Protein AF-A0A1F4ZTL4-F1 (afdb_monomer_lite)

Foldseek 3Di:
DPDPAPPVLVVLLVVVLVVCVVVVPDPVLSVLLSVLSVVLQVVCVVVVNHDDQLCVQVCPDPVNLVVVLVVCVVPHDPVSSVSSNVSVVVSVVVCVVVVSHPDPPPPPDDPPPDDDDDDDDDDDDDDDPPDDDDPDDDDDPDPDDDDDDDDDDDDDDDDDDDDDDDDDDDDDDDDDDDDDDDDDDDDDDDDDDDDDDDDPDDDDPPPPPPPPVPPPVVVVVVVVVVVVVVVVVVVVVVVVVVVVPDPDDVVVVVVVVVVVVVVD

Organism: NCBI:txid1797266

Sequence (264 aa):
MTTPSTPYAGQLLSDYREFLISRQVSPNTLKNYLSDLRIFFFFLNSLALPVESGRLNVIFTPEVLSQFSQYLSTINPAATVKRRLSSLRKFQEYAHQNQLLASPETSFSADESAVTAALPDGTDPLPTPVLQPVEPYSPPVMDVPQSPDHSVTTFPPVGSEQENPPTQINPYIMYAPPASVTESPPSVSDNHTSRPSDLIRRLPDNFVSSMVTSQRSTKIWYYFLPVVSFILTFLITYIVSLASSSDSSPLSLYRSVQALASNL

Structure (mmCIF, N/CA/C/O backbone):
data_AF-A0A1F4ZTL4-F1
#
_entry.id   AF-A0A1F4ZTL4-F1
#
loop_
_atom_site.group_PDB
_atom_site.id
_atom_site.type_symbol
_atom_site.label_atom_id
_atom_site.label_alt_id
_atom_site.label_comp_id
_atom_site.label_asym_id
_atom_site.label_entity_id
_atom_site.label_seq_id
_atom_site.pdbx_PDB_ins_code
_atom_site.Cartn_x
_atom_site.Cartn_y
_atom_site.Cartn_z
_atom_site.occupancy
_atom_site.B_iso_or_equiv
_atom_site.auth_seq_id
_atom_site.auth_comp_id
_atom_site.auth_asym_id
_atom_site.auth_atom_id
_atom_site.pdbx_PDB_model_num
ATOM 1 N N . MET A 1 1 ? -9.619 -4.832 -15.109 1.00 39.28 1 MET A N 1
ATOM 2 C CA . MET A 1 1 ? -8.197 -5.213 -14.981 1.00 39.28 1 MET A CA 1
ATOM 3 C C . MET A 1 1 ? -8.030 -6.047 -13.725 1.00 39.28 1 MET A C 1
ATOM 5 O O . MET A 1 1 ? -8.002 -5.503 -12.629 1.00 39.28 1 MET A O 1
ATOM 9 N N . THR A 1 2 ? -7.998 -7.363 -13.882 1.00 40.19 2 THR A N 1
ATOM 10 C CA . THR A 1 2 ? -7.575 -8.313 -12.850 1.00 40.19 2 THR A CA 1
ATOM 11 C C . THR A 1 2 ? -6.052 -8.365 -12.895 1.00 40.19 2 THR A C 1
ATOM 13 O O . THR A 1 2 ? -5.478 -8.992 -13.777 1.00 40.19 2 THR A O 1
ATOM 16 N N . THR A 1 3 ? -5.380 -7.614 -12.024 1.00 51.34 3 THR A N 1
ATOM 17 C CA . THR A 1 3 ? -3.923 -7.734 -11.883 1.00 51.34 3 THR A CA 1
ATOM 18 C C . THR A 1 3 ? -3.599 -9.137 -11.368 1.00 51.34 3 THR A C 1
ATOM 20 O O . THR A 1 3 ? -4.318 -9.595 -10.476 1.00 51.34 3 THR A O 1
ATOM 23 N N . PRO A 1 4 ? -2.543 -9.804 -11.864 1.00 51.88 4 PRO A N 1
ATOM 24 C CA . PRO A 1 4 ? -2.061 -11.058 -11.296 1.00 51.88 4 PRO A CA 1
ATOM 25 C C . PRO A 1 4 ? -1.466 -10.771 -9.911 1.00 51.88 4 PRO A C 1
ATOM 27 O O . PRO A 1 4 ? -0.265 -10.585 -9.739 1.00 51.88 4 PRO A O 1
ATOM 30 N N . SER A 1 5 ? -2.328 -10.627 -8.908 1.00 59.91 5 SER A N 1
ATOM 31 C CA . SER A 1 5 ? -1.910 -10.674 -7.516 1.00 59.91 5 SER A CA 1
ATOM 32 C C . SER A 1 5 ? -1.585 -12.122 -7.193 1.00 59.91 5 SER A C 1
ATOM 34 O O . SER A 1 5 ? -2.359 -13.011 -7.560 1.00 59.91 5 SER A O 1
ATOM 36 N N . THR A 1 6 ? -0.480 -12.364 -6.489 1.00 78.31 6 THR A N 1
ATOM 37 C CA . THR A 1 6 ? -0.220 -13.689 -5.926 1.00 78.31 6 THR A CA 1
ATOM 38 C C . THR A 1 6 ? -1.442 -14.130 -5.107 1.00 78.31 6 THR A C 1
ATOM 40 O O . THR A 1 6 ? -2.107 -13.281 -4.496 1.00 78.31 6 THR A O 1
ATOM 43 N N . PRO A 1 7 ? -1.785 -15.430 -5.084 1.00 86.62 7 PRO A N 1
ATOM 44 C CA . PRO A 1 7 ? -2.937 -15.916 -4.319 1.00 86.62 7 PRO A CA 1
ATOM 45 C C . PRO A 1 7 ? -2.861 -15.482 -2.846 1.00 86.62 7 PRO A C 1
ATOM 47 O O . PRO A 1 7 ? -3.870 -15.105 -2.251 1.00 86.62 7 PRO A O 1
ATOM 50 N N . TYR A 1 8 ? -1.643 -15.408 -2.302 1.00 92.12 8 TYR A N 1
ATOM 51 C CA . TYR A 1 8 ? -1.383 -14.938 -0.947 1.00 92.12 8 TYR A CA 1
ATOM 52 C C . TYR A 1 8 ? -1.706 -13.448 -0.732 1.00 92.12 8 TYR A C 1
ATOM 54 O O . TYR A 1 8 ? -2.319 -13.098 0.271 1.00 92.12 8 TYR A O 1
ATOM 62 N N . ALA A 1 9 ? -1.387 -12.559 -1.681 1.00 93.69 9 ALA A N 1
ATOM 63 C CA . ALA A 1 9 ? -1.771 -11.146 -1.582 1.00 93.69 9 ALA A CA 1
ATOM 64 C C . ALA A 1 9 ? -3.299 -10.961 -1.517 1.00 93.69 9 ALA A C 1
ATOM 66 O O . ALA A 1 9 ? -3.794 -10.077 -0.815 1.00 93.69 9 ALA A O 1
ATOM 67 N N . GLY A 1 10 ? -4.049 -11.802 -2.239 1.00 94.44 10 GLY A N 1
ATOM 68 C CA . GLY A 1 10 ? -5.511 -11.822 -2.190 1.00 94.44 10 GLY A CA 1
ATOM 69 C C . GLY A 1 10 ? -6.042 -12.240 -0.819 1.00 94.44 10 GLY A C 1
ATOM 70 O O . GLY A 1 10 ? -6.902 -11.554 -0.265 1.00 94.44 10 GLY A O 1
ATOM 71 N N . GLN A 1 11 ? -5.482 -13.312 -0.254 1.00 95.25 11 GLN A N 1
ATOM 72 C CA . GLN A 1 11 ? -5.809 -13.774 1.096 1.00 95.25 11 GLN A CA 1
ATOM 73 C C . GLN A 1 11 ? -5.515 -12.691 2.143 1.00 95.25 11 GLN A C 1
ATOM 75 O O . GLN A 1 11 ? -6.393 -12.326 2.916 1.00 95.25 11 GLN A O 1
ATOM 80 N N . LEU A 1 12 ? -4.338 -12.071 2.076 1.00 95.75 12 LEU A N 1
ATOM 81 C CA . LEU A 1 12 ? -3.909 -11.035 3.013 1.00 95.75 12 LEU A CA 1
ATOM 82 C C . LEU A 1 12 ? -4.808 -9.783 2.981 1.00 95.75 12 LEU A C 1
ATOM 84 O O . LEU A 1 12 ? -5.080 -9.179 4.017 1.00 95.75 12 LEU A O 1
ATOM 88 N N . LEU A 1 13 ? -5.317 -9.401 1.802 1.00 97.06 13 LEU A N 1
ATOM 89 C CA . LEU A 1 13 ? -6.326 -8.339 1.683 1.00 97.06 13 LEU A CA 1
ATOM 90 C C . LEU A 1 13 ? -7.672 -8.738 2.292 1.00 97.06 13 LEU A C 1
ATOM 92 O O . LEU A 1 13 ? -8.368 -7.869 2.820 1.00 97.06 13 LEU A O 1
ATOM 96 N N . SER A 1 14 ? -8.053 -10.011 2.181 1.00 97.56 14 SER A N 1
ATOM 97 C CA . SER A 1 14 ? -9.276 -10.536 2.791 1.00 97.56 14 SER A CA 1
ATOM 98 C C . SER A 1 14 ? -9.164 -10.515 4.312 1.00 97.56 14 SER A C 1
ATOM 100 O O . SER A 1 14 ? -10.022 -9.946 4.981 1.00 97.56 14 SER A O 1
ATOM 102 N N . ASP A 1 15 ? -8.064 -11.023 4.858 1.00 97.50 15 ASP A N 1
ATOM 103 C CA . ASP A 1 15 ? -7.843 -11.073 6.304 1.00 97.50 15 ASP A CA 1
ATOM 104 C C . ASP A 1 15 ? -7.757 -9.657 6.896 1.00 97.50 15 ASP A C 1
ATOM 106 O O . ASP A 1 15 ? -8.372 -9.350 7.922 1.00 97.50 15 ASP A O 1
ATOM 110 N N . TYR A 1 16 ? -7.083 -8.738 6.195 1.00 98.25 16 TYR A N 1
ATOM 111 C CA . TYR A 1 16 ? -7.043 -7.336 6.600 1.00 98.25 16 TYR A CA 1
ATOM 112 C C . TYR A 1 16 ? -8.409 -6.644 6.499 1.00 98.25 16 TYR A C 1
ATOM 114 O O . TYR A 1 16 ? -8.739 -5.794 7.329 1.00 98.25 16 TYR A O 1
ATOM 122 N N . ARG A 1 17 ? -9.237 -7.001 5.510 1.00 98.44 17 ARG A N 1
ATOM 123 C CA . ARG A 1 17 ? -10.613 -6.496 5.404 1.00 98.44 17 ARG A CA 1
ATOM 124 C C . ARG A 1 17 ? -11.430 -6.891 6.630 1.00 98.44 17 ARG A C 1
ATOM 126 O O . ARG A 1 17 ? -12.080 -6.018 7.204 1.00 98.44 17 ARG A O 1
ATOM 133 N N . GLU A 1 18 ? -11.385 -8.157 7.032 1.00 98.44 18 GLU A N 1
ATOM 134 C CA . GLU A 1 18 ? -12.116 -8.637 8.211 1.00 98.44 18 GLU A CA 1
ATOM 135 C C . GLU A 1 18 ? -11.619 -7.959 9.495 1.00 98.44 18 GLU A C 1
ATOM 137 O O . GLU A 1 18 ? -12.421 -7.537 10.332 1.00 98.44 18 GLU A O 1
ATOM 142 N N . PHE A 1 19 ? -10.310 -7.720 9.606 1.00 98.06 19 PHE A N 1
ATOM 143 C CA . PHE A 1 19 ? -9.746 -6.916 10.691 1.00 98.06 19 PHE A CA 1
ATOM 144 C C . PHE A 1 19 ? -10.284 -5.475 10.718 1.00 98.06 19 PHE A C 1
ATOM 146 O O . PHE A 1 19 ? -10.632 -4.954 11.774 1.00 98.06 19 PHE A O 1
ATOM 153 N N . LEU A 1 20 ? -10.387 -4.800 9.573 1.00 98.12 20 LEU A N 1
ATOM 154 C CA . LEU A 1 20 ? -10.928 -3.436 9.531 1.00 98.12 20 LEU A CA 1
ATOM 155 C C . LEU A 1 20 ? -12.425 -3.389 9.869 1.00 98.12 20 LEU A C 1
ATOM 157 O O . LEU A 1 20 ? -12.883 -2.427 10.491 1.00 98.12 20 LEU A O 1
ATOM 161 N N . ILE A 1 21 ? -13.177 -4.425 9.487 1.00 98.25 21 ILE A N 1
ATOM 162 C CA . ILE A 1 21 ? -14.594 -4.574 9.839 1.00 98.25 21 ILE A CA 1
ATOM 163 C C . ILE A 1 21 ? -14.750 -4.749 11.353 1.00 98.25 21 ILE A C 1
ATOM 165 O O . ILE A 1 21 ? -15.580 -4.065 11.953 1.00 98.25 21 ILE A O 1
ATOM 169 N N . SER A 1 22 ? -13.922 -5.581 11.993 1.00 97.50 22 SER A N 1
ATOM 170 C CA . SER A 1 22 ? -13.968 -5.764 13.453 1.00 97.50 22 SER A CA 1
ATOM 171 C C . SER A 1 22 ? -13.609 -4.486 14.224 1.00 97.50 22 SER A C 1
ATOM 173 O O . SER A 1 22 ? -14.098 -4.266 15.332 1.00 97.50 22 SER A O 1
ATOM 175 N N . ARG A 1 23 ? -12.832 -3.585 13.608 1.00 97.50 23 ARG A N 1
ATOM 176 C CA . ARG A 1 23 ? -12.529 -2.234 14.114 1.00 97.50 23 ARG A CA 1
ATOM 177 C C . ARG A 1 23 ? -13.599 -1.182 13.793 1.00 97.50 23 ARG A C 1
ATOM 179 O O . ARG A 1 23 ? -13.374 -0.007 14.068 1.00 97.50 23 ARG A O 1
ATOM 186 N N . GLN A 1 24 ? -14.738 -1.579 13.220 1.00 97.88 24 GLN A N 1
ATOM 187 C CA . GLN A 1 24 ? -15.870 -0.701 12.883 1.00 97.88 24 GLN A CA 1
ATOM 188 C C . GLN A 1 24 ? -15.482 0.486 11.984 1.00 97.88 24 GLN A C 1
ATOM 190 O O . GLN A 1 24 ? -16.039 1.582 12.067 1.00 97.88 24 GLN A O 1
ATOM 195 N N . VAL A 1 25 ? -14.507 0.278 11.099 1.00 97.44 25 VAL A N 1
ATOM 196 C CA . VAL A 1 25 ? -14.074 1.302 10.148 1.00 97.44 25 VAL A CA 1
ATOM 197 C C . VAL A 1 25 ? -15.196 1.586 9.143 1.00 97.44 25 VAL A C 1
ATOM 199 O O . VAL A 1 25 ? -15.833 0.667 8.629 1.00 97.44 25 VAL A O 1
ATOM 202 N N . SER A 1 26 ? -15.430 2.866 8.823 1.00 98.06 26 SER A N 1
ATOM 203 C CA . SER A 1 26 ? -16.495 3.247 7.884 1.00 98.06 26 SER A CA 1
ATOM 204 C C . SER A 1 26 ? -16.332 2.558 6.515 1.00 98.06 26 SER A C 1
ATOM 206 O O . SER A 1 26 ? -15.198 2.357 6.062 1.00 98.06 26 SER A O 1
ATOM 208 N N . PRO A 1 27 ? -17.425 2.268 5.780 1.00 97.88 27 PRO A N 1
ATOM 209 C CA . PRO A 1 27 ? -17.340 1.617 4.469 1.00 97.88 27 PRO A CA 1
ATOM 210 C C . PRO A 1 27 ? -16.459 2.364 3.458 1.00 97.88 27 PRO A C 1
ATOM 212 O O . PRO A 1 27 ? -15.808 1.745 2.615 1.00 97.88 27 PRO A O 1
ATOM 215 N N . ASN A 1 28 ? -16.418 3.699 3.537 1.00 97.19 28 ASN A N 1
ATOM 216 C CA . ASN A 1 28 ? -15.565 4.514 2.675 1.00 97.19 28 ASN A CA 1
ATOM 217 C C . ASN A 1 28 ? -14.083 4.348 3.044 1.00 97.19 28 ASN A C 1
ATOM 219 O O . ASN A 1 28 ? -13.243 4.106 2.178 1.00 97.19 28 ASN A O 1
ATOM 223 N N . THR A 1 29 ? -13.762 4.405 4.338 1.00 97.12 29 THR A N 1
ATOM 224 C CA . THR A 1 29 ? -12.396 4.194 4.832 1.00 97.12 29 THR A CA 1
ATOM 225 C C . THR A 1 29 ? -11.901 2.778 4.520 1.00 97.12 29 THR A C 1
ATOM 227 O O . THR A 1 29 ? -10.778 2.628 4.045 1.00 97.12 29 THR A O 1
ATOM 230 N N . LEU A 1 30 ? -12.756 1.760 4.668 1.00 98.06 30 LEU A N 1
ATOM 231 C CA . LEU A 1 30 ? -12.459 0.374 4.293 1.00 98.06 30 LEU A CA 1
ATOM 232 C C . LEU A 1 30 ? -12.058 0.261 2.814 1.00 98.06 30 LEU A C 1
ATOM 234 O O . LEU A 1 30 ? -11.006 -0.292 2.487 1.00 98.06 30 LEU A O 1
ATOM 238 N N . LYS A 1 31 ? -12.868 0.828 1.906 1.00 97.06 31 LYS A N 1
ATOM 239 C CA . LYS A 1 31 ? -12.566 0.851 0.464 1.00 97.06 31 LYS A CA 1
ATOM 240 C C . LYS A 1 31 ? -11.239 1.555 0.179 1.00 97.06 31 LYS A C 1
ATOM 242 O O . LYS A 1 31 ? -10.451 1.056 -0.626 1.00 97.06 31 LYS A O 1
ATOM 247 N N . ASN A 1 32 ? -10.988 2.679 0.850 1.00 97.38 32 ASN A N 1
ATOM 248 C CA . ASN A 1 32 ? -9.764 3.458 0.691 1.00 97.38 32 ASN A CA 1
ATOM 249 C C . ASN A 1 32 ? -8.521 2.669 1.123 1.00 97.38 32 ASN A C 1
ATOM 251 O O . ASN A 1 32 ? -7.569 2.594 0.350 1.00 97.38 32 ASN A O 1
ATOM 255 N N . TYR A 1 33 ? -8.544 2.027 2.295 1.00 98.25 33 TYR A N 1
ATOM 256 C CA . TYR A 1 33 ? -7.415 1.232 2.792 1.00 98.25 33 TYR A CA 1
ATOM 257 C C . TYR A 1 33 ? -7.105 0.041 1.881 1.00 98.25 33 TYR A C 1
ATOM 259 O O . TYR A 1 33 ? -5.959 -0.135 1.464 1.00 98.25 33 TYR A O 1
ATOM 267 N N . LEU A 1 34 ? -8.124 -0.724 1.476 1.00 98.25 34 LEU A N 1
ATOM 268 C CA . LEU A 1 34 ? -7.926 -1.863 0.573 1.00 98.25 34 LEU A CA 1
ATOM 269 C C . LEU A 1 34 ? -7.445 -1.422 -0.814 1.00 98.25 34 LEU A C 1
ATOM 271 O O . LEU A 1 34 ? -6.606 -2.083 -1.423 1.00 98.25 34 LEU A O 1
ATOM 275 N N . SER A 1 35 ? -7.960 -0.306 -1.338 1.00 97.62 35 SER A N 1
ATOM 276 C CA . SER A 1 35 ? -7.489 0.229 -2.617 1.00 97.62 35 SER A CA 1
ATOM 277 C C . SER A 1 35 ? -6.038 0.698 -2.548 1.00 97.62 35 SER A C 1
ATOM 279 O O . SER A 1 35 ? -5.332 0.588 -3.548 1.00 97.62 35 SER A O 1
ATOM 281 N N . ASP A 1 36 ? -5.595 1.237 -1.417 1.00 98.31 36 ASP A N 1
ATOM 282 C CA . ASP A 1 36 ? -4.214 1.685 -1.251 1.00 98.31 36 ASP A CA 1
ATOM 283 C C . ASP A 1 36 ? -3.245 0.516 -1.172 1.00 98.31 36 ASP A C 1
ATOM 285 O O . ASP A 1 36 ? -2.211 0.546 -1.840 1.00 98.31 36 ASP A O 1
ATOM 289 N N . LEU A 1 37 ? -3.610 -0.537 -0.441 1.00 98.00 37 LEU A N 1
ATOM 290 C CA . LEU A 1 37 ? -2.790 -1.743 -0.359 1.00 98.00 37 LEU A CA 1
ATOM 291 C C . LEU A 1 37 ? -2.653 -2.464 -1.690 1.00 98.00 37 LEU A C 1
ATOM 293 O O . LEU A 1 37 ? -1.568 -2.935 -2.010 1.00 98.00 37 LEU A O 1
ATOM 297 N N . ARG A 1 38 ? -3.701 -2.487 -2.519 1.00 97.06 38 ARG A N 1
ATOM 298 C CA . ARG A 1 38 ? -3.578 -3.028 -3.882 1.00 97.06 38 ARG A CA 1
ATOM 299 C C . ARG A 1 38 ? -2.535 -2.282 -4.709 1.00 97.06 38 ARG A C 1
ATOM 301 O O . ARG A 1 38 ? -1.808 -2.915 -5.464 1.00 97.06 38 ARG A O 1
ATOM 308 N N . ILE A 1 39 ? -2.440 -0.958 -4.560 1.00 97.25 39 ILE A N 1
ATOM 309 C CA . ILE A 1 39 ? -1.404 -0.170 -5.243 1.00 97.25 39 ILE A CA 1
ATOM 310 C C . ILE A 1 39 ? -0.015 -0.501 -4.701 1.00 97.25 39 ILE A C 1
ATOM 312 O O . ILE A 1 39 ? 0.918 -0.611 -5.490 1.00 97.25 39 ILE A O 1
ATOM 316 N N . PHE A 1 40 ? 0.123 -0.706 -3.391 1.00 97.56 40 PHE A N 1
ATOM 317 C CA . PHE A 1 40 ? 1.385 -1.157 -2.808 1.00 97.56 40 PHE A CA 1
ATOM 318 C C . PHE A 1 40 ? 1.793 -2.544 -3.325 1.00 97.56 40 PHE A C 1
ATOM 320 O O . PHE A 1 40 ? 2.910 -2.713 -3.794 1.00 97.56 40 PHE A O 1
ATOM 327 N N . PHE A 1 41 ? 0.883 -3.519 -3.347 1.00 96.06 41 PHE A N 1
ATOM 328 C CA . PHE A 1 41 ? 1.181 -4.864 -3.857 1.00 96.06 41 PHE A CA 1
ATOM 329 C C . PHE A 1 41 ? 1.482 -4.874 -5.356 1.00 96.06 41 PHE A C 1
ATOM 331 O O . PHE A 1 41 ? 2.367 -5.595 -5.806 1.00 96.06 41 PHE A O 1
ATOM 338 N N . PHE A 1 42 ? 0.797 -4.034 -6.132 1.00 94.81 42 PHE A N 1
ATOM 339 C CA . PHE A 1 42 ? 1.140 -3.824 -7.534 1.00 94.81 42 PHE A CA 1
ATOM 340 C C . PHE A 1 42 ? 2.558 -3.256 -7.695 1.00 94.81 42 PHE A C 1
ATOM 342 O O . PHE A 1 42 ? 3.320 -3.733 -8.532 1.00 94.81 42 PHE A O 1
ATOM 349 N N . PHE A 1 43 ? 2.929 -2.275 -6.868 1.00 96.56 43 PHE A N 1
ATOM 350 C CA . PHE A 1 43 ? 4.283 -1.728 -6.846 1.00 96.56 43 PHE A CA 1
ATOM 351 C C . PHE A 1 43 ? 5.329 -2.794 -6.482 1.00 96.56 43 PHE A C 1
ATOM 353 O O . PHE A 1 43 ? 6.327 -2.922 -7.185 1.00 96.56 43 PHE A O 1
ATOM 360 N N . LEU A 1 44 ? 5.082 -3.622 -5.466 1.00 96.00 44 LEU A N 1
ATOM 361 C CA . LEU A 1 44 ? 5.987 -4.719 -5.104 1.00 96.00 44 LEU A CA 1
ATOM 362 C C . LEU A 1 44 ? 6.198 -5.710 -6.257 1.00 96.00 44 LEU A C 1
ATOM 364 O O . LEU A 1 44 ? 7.331 -6.089 -6.550 1.00 96.00 44 LEU A O 1
ATOM 368 N N . ASN A 1 45 ? 5.128 -6.057 -6.978 1.00 92.81 45 ASN A N 1
ATOM 369 C CA . ASN A 1 45 ? 5.232 -6.893 -8.174 1.00 92.81 45 ASN A CA 1
ATOM 370 C C . ASN A 1 45 ? 6.100 -6.243 -9.266 1.00 92.81 45 ASN A C 1
ATOM 372 O O . ASN A 1 45 ? 6.836 -6.950 -9.948 1.00 92.81 45 ASN A O 1
ATOM 376 N N . SER A 1 46 ? 6.056 -4.913 -9.417 1.00 93.88 46 SER A N 1
ATOM 377 C CA . SER A 1 46 ? 6.911 -4.194 -10.378 1.00 93.88 46 SER A CA 1
ATOM 378 C C . SER A 1 46 ? 8.403 -4.234 -10.021 1.00 93.88 46 SER A C 1
ATOM 380 O O . SER A 1 46 ? 9.241 -4.103 -10.907 1.00 93.88 46 SER A O 1
ATOM 382 N N . LEU A 1 47 ? 8.729 -4.478 -8.747 1.00 94.12 47 LEU A N 1
ATOM 383 C CA . LEU A 1 47 ? 10.095 -4.681 -8.257 1.00 94.12 47 LEU A CA 1
ATOM 384 C C . LEU A 1 47 ? 10.528 -6.156 -8.255 1.00 94.12 47 LEU A C 1
ATOM 386 O O . LEU A 1 47 ? 11.588 -6.472 -7.724 1.00 94.12 47 LEU A O 1
ATOM 390 N N . ALA A 1 48 ? 9.709 -7.067 -8.794 1.00 93.38 48 ALA A N 1
ATOM 391 C CA . ALA A 1 48 ? 9.906 -8.513 -8.669 1.00 93.38 48 ALA A CA 1
ATOM 392 C C . ALA A 1 48 ? 10.034 -8.987 -7.202 1.00 93.38 48 ALA A C 1
ATOM 394 O O . ALA A 1 48 ? 10.734 -9.955 -6.904 1.00 93.38 48 ALA A O 1
ATOM 395 N N . LEU A 1 49 ? 9.322 -8.320 -6.285 1.00 92.38 49 LEU A N 1
ATOM 396 C CA . LEU A 1 49 ? 9.206 -8.683 -4.871 1.00 92.38 49 LEU A CA 1
ATOM 397 C C . LEU A 1 49 ? 7.792 -9.224 -4.594 1.00 92.38 49 LEU A C 1
ATOM 399 O O . LEU A 1 49 ? 6.959 -8.506 -4.038 1.00 92.38 49 LEU A O 1
ATOM 403 N N . PRO A 1 50 ? 7.465 -10.461 -5.010 1.00 88.56 50 PRO A N 1
ATOM 404 C CA . PRO A 1 50 ? 6.129 -11.007 -4.811 1.00 88.56 50 PRO A CA 1
ATOM 405 C C . PRO A 1 50 ? 5.787 -11.112 -3.320 1.00 88.56 50 PRO A C 1
ATOM 407 O O . PRO A 1 50 ? 6.622 -11.452 -2.481 1.00 88.56 50 PRO A O 1
ATOM 410 N N . VAL A 1 51 ? 4.522 -10.846 -2.988 1.00 91.56 51 VAL A N 1
ATOM 411 C CA . VAL A 1 51 ? 4.010 -11.043 -1.627 1.00 91.56 51 VAL A CA 1
ATOM 412 C C . VAL A 1 51 ? 3.848 -12.546 -1.393 1.00 91.56 51 VAL A C 1
ATOM 414 O O . VAL A 1 51 ? 2.955 -13.176 -1.970 1.00 91.56 51 VAL A O 1
ATOM 417 N N . GLU A 1 52 ? 4.705 -13.102 -0.540 1.00 90.44 52 GLU A N 1
ATOM 418 C CA . GLU A 1 52 ? 4.757 -14.521 -0.169 1.00 90.44 52 GLU A CA 1
ATOM 419 C C . GLU A 1 52 ? 4.588 -14.702 1.348 1.00 90.44 52 GLU A C 1
ATOM 421 O O . GLU A 1 52 ? 4.938 -13.822 2.145 1.00 90.44 52 GLU A O 1
ATOM 426 N N . SER A 1 53 ? 4.062 -15.861 1.753 1.00 86.56 53 SER A N 1
ATOM 427 C CA . SER A 1 53 ? 3.933 -16.221 3.168 1.00 86.56 53 SER A CA 1
ATOM 428 C C . SER A 1 53 ? 5.310 -16.294 3.835 1.00 86.56 53 SER A C 1
ATOM 430 O O . SER A 1 53 ? 6.270 -16.781 3.241 1.00 86.56 53 SER A O 1
ATOM 432 N N . GLY A 1 54 ? 5.430 -15.753 5.049 1.00 84.12 54 GLY A N 1
ATOM 433 C CA . GLY A 1 54 ? 6.693 -15.702 5.800 1.00 84.12 54 GLY A CA 1
ATOM 434 C C . GLY A 1 54 ? 7.729 -14.683 5.299 1.00 84.12 54 GLY A C 1
ATOM 435 O O . GLY A 1 54 ? 8.751 -14.492 5.953 1.00 84.12 54 GLY A O 1
ATOM 436 N N . ARG A 1 55 ? 7.480 -13.978 4.184 1.00 86.00 55 ARG A N 1
ATOM 437 C CA . ARG A 1 55 ? 8.423 -12.993 3.611 1.00 86.00 55 ARG A CA 1
ATOM 438 C C . ARG A 1 55 ? 7.979 -11.542 3.746 1.00 86.00 55 ARG A C 1
ATOM 440 O O . ARG A 1 55 ? 8.586 -10.653 3.152 1.00 86.00 55 ARG A O 1
ATOM 447 N N . LEU A 1 56 ? 6.963 -11.271 4.565 1.00 90.31 56 LEU A N 1
ATOM 448 C CA . LEU A 1 56 ? 6.476 -9.906 4.770 1.00 90.31 56 LEU A CA 1
ATOM 449 C C . LEU A 1 56 ? 7.559 -8.979 5.356 1.00 90.31 56 LEU A C 1
ATOM 451 O O . LEU A 1 56 ? 7.617 -7.809 4.999 1.00 90.31 56 LEU A O 1
ATOM 455 N N . ASN A 1 57 ? 8.500 -9.501 6.145 1.00 89.94 57 ASN A N 1
ATOM 456 C CA . ASN A 1 57 ? 9.627 -8.712 6.667 1.00 89.94 57 ASN A CA 1
ATOM 457 C C . ASN A 1 57 ? 10.493 -8.088 5.559 1.00 89.94 57 ASN A C 1
ATOM 459 O O . ASN A 1 57 ? 11.019 -6.992 5.728 1.00 89.94 57 ASN A O 1
ATOM 463 N N . VAL A 1 58 ? 10.615 -8.762 4.411 1.00 91.19 58 VAL A N 1
ATOM 464 C CA . VAL A 1 58 ? 11.454 -8.310 3.289 1.00 91.19 58 VAL A CA 1
ATOM 465 C C . VAL A 1 58 ? 10.833 -7.099 2.585 1.00 91.19 58 VAL A C 1
ATOM 467 O O . VAL A 1 58 ? 11.550 -6.227 2.096 1.00 91.19 58 VAL A O 1
ATOM 470 N N . ILE A 1 59 ? 9.499 -7.009 2.565 1.00 93.75 59 ILE A N 1
ATOM 471 C CA . ILE A 1 59 ? 8.774 -5.931 1.876 1.00 93.75 59 ILE A CA 1
ATOM 472 C C . ILE A 1 59 ? 8.550 -4.690 2.757 1.00 93.75 59 ILE A C 1
ATOM 474 O O . ILE A 1 59 ? 8.231 -3.628 2.229 1.00 93.75 59 ILE A O 1
ATOM 478 N N . PHE A 1 60 ? 8.730 -4.799 4.080 1.00 93.94 60 PHE A N 1
ATOM 479 C CA . PHE A 1 60 ? 8.627 -3.683 5.037 1.00 93.94 60 PHE A CA 1
ATOM 480 C C . PHE A 1 60 ? 9.992 -3.125 5.465 1.00 93.94 60 PHE A C 1
ATOM 482 O O . PHE A 1 60 ? 10.143 -2.591 6.563 1.00 93.94 60 PHE A O 1
ATOM 489 N N . THR A 1 61 ? 10.998 -3.219 4.596 1.00 94.69 61 THR A N 1
ATOM 490 C CA . THR A 1 61 ? 12.299 -2.583 4.832 1.00 94.69 61 THR A CA 1
ATOM 491 C C . THR A 1 61 ? 12.222 -1.069 4.585 1.00 94.69 61 THR A C 1
ATOM 493 O O . THR A 1 61 ? 11.460 -0.627 3.718 1.00 94.69 61 THR A O 1
ATOM 496 N N . PRO A 1 62 ? 13.019 -0.244 5.295 1.00 94.94 62 PRO A N 1
ATOM 497 C CA . PRO A 1 62 ? 13.062 1.204 5.067 1.00 94.94 62 PRO A CA 1
ATOM 498 C C . PRO A 1 62 ? 13.336 1.574 3.605 1.00 94.94 62 PRO A C 1
ATOM 500 O O . PRO A 1 62 ? 12.774 2.542 3.098 1.00 94.94 62 PRO A O 1
ATOM 503 N N . GLU A 1 63 ? 14.141 0.761 2.920 1.00 97.06 63 GLU A N 1
ATOM 504 C CA . GLU A 1 63 ? 14.479 0.925 1.508 1.00 97.06 63 GLU A CA 1
ATOM 505 C C . GLU A 1 63 ? 13.246 0.787 0.603 1.00 97.06 63 GLU A C 1
ATOM 507 O O . GLU A 1 63 ? 12.915 1.708 -0.144 1.00 97.06 63 GLU A O 1
ATOM 512 N N . VAL A 1 64 ? 12.488 -0.309 0.728 1.00 96.94 64 VAL A N 1
ATOM 513 C CA . VAL A 1 64 ? 11.267 -0.527 -0.070 1.00 96.94 64 VAL A CA 1
ATOM 514 C C . VAL A 1 64 ? 10.215 0.549 0.223 1.00 96.94 64 VAL A C 1
ATOM 516 O O . VAL A 1 64 ? 9.544 1.033 -0.692 1.00 96.94 64 VAL A O 1
ATOM 519 N N . LEU A 1 65 ? 10.087 0.975 1.484 1.00 97.00 65 LEU A N 1
ATOM 520 C CA . LEU A 1 65 ? 9.168 2.049 1.873 1.00 97.00 65 LEU A CA 1
ATOM 521 C C . LEU A 1 65 ? 9.581 3.412 1.292 1.00 97.00 65 LEU A C 1
ATOM 523 O O . LEU A 1 65 ? 8.712 4.182 0.866 1.00 97.00 65 LEU A O 1
ATOM 527 N N . SER A 1 66 ? 10.884 3.698 1.240 1.00 97.81 66 SER A N 1
ATOM 528 C CA . SER A 1 66 ? 11.439 4.901 0.608 1.00 97.81 66 SER A CA 1
ATOM 529 C C . SER A 1 66 ? 11.149 4.913 -0.895 1.00 97.81 66 SER A C 1
ATOM 531 O O . SER A 1 66 ? 10.555 5.870 -1.404 1.00 97.81 66 SER A O 1
ATOM 533 N N . GLN A 1 67 ? 11.437 3.804 -1.585 1.00 98.12 67 GLN A N 1
ATOM 534 C CA . GLN A 1 67 ? 11.150 3.648 -3.013 1.00 98.12 67 GLN A CA 1
ATOM 535 C C . GLN A 1 67 ? 9.651 3.778 -3.311 1.00 98.12 67 GLN A C 1
ATOM 537 O O . GLN A 1 67 ? 9.263 4.459 -4.263 1.00 98.12 67 GLN A O 1
ATOM 542 N N . PHE A 1 68 ? 8.784 3.200 -2.472 1.00 98.31 68 PHE A N 1
ATOM 543 C CA . PHE A 1 68 ? 7.338 3.346 -2.629 1.00 98.31 68 PHE A CA 1
ATOM 544 C C . PHE A 1 68 ? 6.883 4.800 -2.448 1.00 98.31 68 PHE A C 1
ATOM 546 O O . PHE A 1 68 ? 6.068 5.296 -3.226 1.00 98.31 68 PHE A O 1
ATOM 553 N N . SER A 1 69 ? 7.420 5.513 -1.453 1.00 98.31 69 SER A N 1
ATOM 554 C CA . SER A 1 69 ? 7.129 6.936 -1.233 1.00 98.31 69 SER A CA 1
ATOM 555 C C . SER A 1 69 ? 7.542 7.797 -2.433 1.00 98.31 69 SER A C 1
ATOM 557 O O . SER A 1 69 ? 6.769 8.653 -2.887 1.00 98.31 69 SER A O 1
ATOM 559 N N . GLN A 1 70 ? 8.724 7.533 -2.996 1.00 98.38 70 GLN A N 1
ATOM 560 C CA . GLN A 1 70 ? 9.206 8.195 -4.206 1.00 98.38 70 GLN A CA 1
ATOM 561 C C . GLN A 1 70 ? 8.291 7.894 -5.400 1.00 98.38 70 GLN A C 1
ATOM 563 O O . GLN A 1 70 ? 7.814 8.827 -6.046 1.00 98.38 70 GLN A O 1
ATOM 568 N N . TYR A 1 71 ? 7.960 6.621 -5.636 1.00 97.94 71 TYR A N 1
ATOM 569 C CA . TYR A 1 71 ? 7.022 6.196 -6.680 1.00 97.94 71 TYR 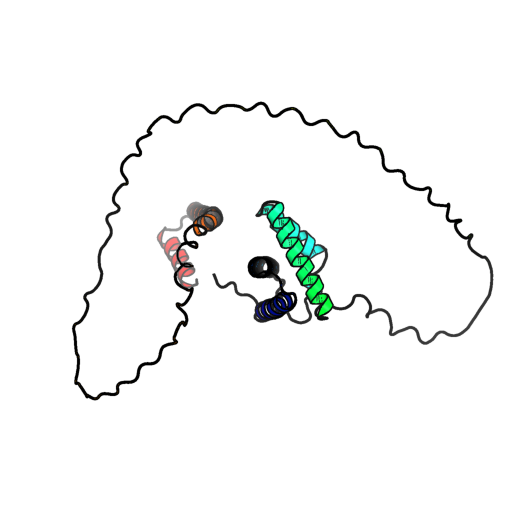A CA 1
ATOM 570 C C . TYR A 1 71 ? 5.650 6.874 -6.555 1.00 97.94 71 TYR A C 1
ATOM 572 O O . TYR A 1 71 ? 5.069 7.328 -7.539 1.00 97.94 71 TYR A O 1
ATOM 580 N N . LEU A 1 72 ? 5.111 6.996 -5.342 1.00 98.19 72 LEU A N 1
ATOM 581 C CA . LEU A 1 72 ? 3.834 7.677 -5.149 1.00 98.19 72 LEU A CA 1
ATOM 582 C C . LEU A 1 72 ? 3.918 9.169 -5.478 1.00 98.19 72 LEU A C 1
ATOM 584 O O . LEU A 1 72 ? 2.947 9.710 -6.014 1.00 98.19 72 LEU A O 1
ATOM 588 N N . SER A 1 73 ? 5.046 9.806 -5.166 1.00 98.12 73 SER A N 1
ATOM 589 C CA . SER A 1 73 ? 5.269 11.241 -5.366 1.00 98.12 73 SER A CA 1
ATOM 590 C C . SER A 1 73 ? 5.420 11.625 -6.838 1.00 98.12 73 SER A C 1
ATOM 592 O O . SER A 1 73 ? 5.132 12.766 -7.188 1.00 98.12 73 SER A O 1
ATOM 594 N N . THR A 1 74 ? 5.807 10.691 -7.714 1.00 97.75 74 THR A N 1
ATOM 595 C CA . THR A 1 74 ? 5.907 10.957 -9.160 1.00 97.75 74 THR A CA 1
ATOM 596 C C . THR A 1 74 ? 4.550 10.960 -9.864 1.00 97.75 74 THR A C 1
ATOM 598 O O . THR A 1 74 ? 4.388 11.663 -10.858 1.00 97.75 74 THR A O 1
ATOM 601 N N . ILE A 1 75 ? 3.563 10.206 -9.363 1.00 96.56 75 ILE A N 1
ATOM 602 C CA . ILE A 1 75 ? 2.277 10.008 -10.061 1.00 96.56 75 ILE A CA 1
ATOM 603 C C . ILE A 1 75 ? 1.047 10.532 -9.303 1.00 96.56 75 ILE A C 1
ATOM 605 O O . ILE A 1 75 ? -0.045 10.563 -9.872 1.00 96.56 75 ILE A O 1
ATOM 609 N N . ASN A 1 76 ? 1.168 10.917 -8.026 1.00 96.75 76 ASN A N 1
ATOM 610 C CA . ASN A 1 76 ? 0.033 11.363 -7.209 1.00 96.75 76 ASN A CA 1
ATOM 611 C C . ASN A 1 76 ? 0.280 12.735 -6.559 1.00 96.75 76 ASN A C 1
ATOM 613 O O . ASN A 1 76 ? 1.403 13.048 -6.172 1.00 96.75 76 ASN A O 1
ATOM 617 N N . PRO A 1 77 ? -0.784 13.517 -6.296 1.00 97.88 77 PRO A N 1
ATOM 618 C CA . PRO A 1 77 ? -0.678 14.714 -5.469 1.00 97.88 77 PRO A CA 1
ATOM 619 C C . PRO A 1 77 ? -0.342 14.365 -4.011 1.00 97.88 77 PRO A C 1
ATOM 621 O O . PRO A 1 77 ? -0.766 13.326 -3.492 1.00 97.88 77 PRO A O 1
ATOM 624 N N . ALA A 1 78 ? 0.328 15.285 -3.310 1.00 97.50 78 ALA A N 1
ATOM 625 C CA . ALA A 1 78 ? 0.840 15.088 -1.948 1.00 97.50 78 ALA A CA 1
ATOM 626 C C . ALA A 1 78 ? -0.211 14.578 -0.939 1.00 97.50 78 ALA A C 1
ATOM 628 O O . ALA A 1 78 ? 0.086 13.721 -0.108 1.00 97.50 78 ALA A O 1
ATOM 629 N N . ALA A 1 79 ? -1.462 15.045 -1.028 1.00 96.94 79 ALA A N 1
ATOM 630 C CA . ALA A 1 79 ? -2.550 14.569 -0.169 1.00 96.94 79 ALA A CA 1
ATOM 631 C C . ALA A 1 79 ? -2.835 13.064 -0.355 1.00 96.94 79 ALA A C 1
ATOM 633 O O . ALA A 1 79 ? -3.065 12.339 0.613 1.00 96.94 79 ALA A O 1
ATOM 634 N N . THR A 1 80 ? -2.767 12.572 -1.595 1.00 97.19 80 THR A N 1
ATOM 635 C CA . THR A 1 80 ? -2.953 11.147 -1.902 1.00 97.19 80 THR A CA 1
ATOM 636 C C . THR A 1 80 ? -1.758 10.320 -1.442 1.00 97.19 80 THR A C 1
ATOM 638 O O . THR A 1 80 ? -1.965 9.232 -0.906 1.00 97.19 80 THR A O 1
ATOM 641 N N . VAL A 1 81 ? -0.532 10.838 -1.585 1.00 98.38 81 VAL A N 1
ATOM 642 C CA . VAL A 1 81 ? 0.685 10.191 -1.062 1.00 98.38 81 VAL A CA 1
ATOM 643 C C . VAL A 1 81 ? 0.565 9.984 0.449 1.00 98.38 81 VAL A C 1
ATOM 645 O O . VAL A 1 81 ? 0.649 8.851 0.922 1.00 98.38 81 VAL A O 1
ATOM 648 N N . LYS A 1 82 ? 0.253 11.049 1.202 1.00 97.75 82 LYS A N 1
ATOM 649 C CA . LYS A 1 82 ? 0.054 10.986 2.661 1.00 97.75 82 LYS A CA 1
ATOM 650 C C . LYS A 1 82 ? -1.004 9.953 3.053 1.00 97.75 82 LYS A C 1
ATOM 652 O O . LYS A 1 82 ? -0.764 9.146 3.951 1.00 97.75 82 LYS A O 1
ATOM 657 N N . ARG A 1 83 ? -2.147 9.941 2.357 1.00 97.94 83 ARG A N 1
ATOM 658 C CA . ARG A 1 83 ? -3.229 8.974 2.592 1.00 97.94 83 ARG A CA 1
ATOM 659 C C . ARG A 1 83 ? -2.755 7.531 2.392 1.00 97.94 83 ARG A C 1
ATOM 661 O O . ARG A 1 83 ? -2.954 6.712 3.281 1.00 97.94 83 ARG A O 1
ATOM 668 N N . ARG A 1 84 ? -2.089 7.232 1.272 1.00 98.25 84 ARG A N 1
ATOM 669 C CA . ARG A 1 84 ? -1.592 5.881 0.952 1.00 98.25 84 ARG A CA 1
ATOM 670 C C . ARG A 1 84 ? -0.528 5.403 1.938 1.00 98.25 84 ARG A C 1
ATOM 672 O O . ARG A 1 84 ? -0.604 4.267 2.395 1.00 98.25 84 ARG A O 1
ATOM 679 N N . LEU A 1 85 ? 0.416 6.270 2.310 1.00 98.25 85 LEU A N 1
ATOM 680 C CA . LEU A 1 85 ? 1.422 5.954 3.328 1.00 98.25 85 LEU A CA 1
ATOM 681 C C . LEU A 1 85 ? 0.778 5.709 4.698 1.00 98.25 85 LEU A C 1
ATOM 683 O O . LEU A 1 85 ? 1.202 4.817 5.426 1.00 98.25 85 LEU A O 1
ATOM 687 N N . SER A 1 86 ? -0.279 6.449 5.042 1.00 97.81 86 SER A N 1
ATOM 688 C CA . SER A 1 86 ? -1.033 6.188 6.269 1.00 97.81 86 SER A CA 1
ATOM 689 C C . SER A 1 86 ? -1.742 4.832 6.238 1.00 97.81 86 SER A C 1
ATOM 691 O O . SER A 1 86 ? -1.697 4.118 7.237 1.00 97.81 86 SER A O 1
ATOM 693 N N . SER A 1 87 ? -2.373 4.466 5.119 1.00 98.19 87 SER A N 1
ATOM 694 C CA . SER A 1 87 ? -2.983 3.141 4.941 1.00 98.19 87 SER A CA 1
ATOM 695 C C . SER A 1 87 ? -1.939 2.028 5.075 1.00 98.19 87 SER A C 1
ATOM 697 O O . SER A 1 87 ? -2.193 1.024 5.735 1.00 98.19 87 SER A O 1
ATOM 699 N N . LEU A 1 88 ? -0.739 2.231 4.517 1.00 98.25 88 LEU A N 1
ATOM 700 C CA . LEU A 1 88 ? 0.360 1.270 4.614 1.00 98.25 88 LEU A CA 1
ATOM 701 C C . LEU A 1 88 ? 0.846 1.082 6.059 1.00 98.25 88 LEU A C 1
ATOM 703 O O . LEU A 1 88 ? 1.010 -0.053 6.495 1.00 98.25 88 LEU A O 1
ATOM 707 N N . ARG A 1 89 ? 0.992 2.166 6.833 1.00 97.69 89 ARG A N 1
ATOM 708 C CA . ARG A 1 89 ? 1.333 2.077 8.268 1.00 97.69 89 ARG A CA 1
ATOM 709 C C . ARG A 1 89 ? 0.276 1.306 9.057 1.00 97.69 89 ARG A C 1
ATOM 711 O O . ARG A 1 89 ? 0.621 0.446 9.856 1.00 97.69 89 ARG A O 1
ATOM 718 N N . LYS A 1 90 ? -1.012 1.552 8.789 1.00 97.75 90 LYS A N 1
ATOM 719 C CA . LYS A 1 90 ? -2.111 0.806 9.427 1.00 97.75 90 LYS A CA 1
ATOM 720 C C . LYS A 1 90 ? -2.118 -0.672 9.079 1.00 97.75 90 LYS A C 1
ATOM 722 O O . LYS A 1 90 ? -2.528 -1.493 9.896 1.00 97.75 90 LYS A O 1
ATOM 727 N N . PHE A 1 91 ? -1.664 -1.020 7.887 1.00 97.81 91 PHE A N 1
ATOM 728 C CA . PHE A 1 91 ? -1.487 -2.409 7.512 1.00 97.81 91 PHE A CA 1
ATOM 729 C C . PHE A 1 91 ? -0.258 -3.045 8.175 1.00 97.81 91 PHE A C 1
ATOM 731 O O . PHE A 1 91 ? -0.345 -4.177 8.637 1.00 97.81 91 PHE A O 1
ATOM 738 N N . GLN A 1 92 ? 0.848 -2.310 8.310 1.00 96.38 92 GLN A N 1
ATOM 739 C CA . GLN A 1 92 ? 2.018 -2.768 9.062 1.00 96.38 92 GLN A CA 1
ATOM 740 C C . GLN A 1 92 ? 1.679 -3.013 10.545 1.00 96.38 92 GLN A C 1
ATOM 742 O O . GLN A 1 92 ? 2.053 -4.046 11.093 1.00 96.38 92 GLN A O 1
ATOM 747 N N . GLU A 1 93 ? 0.905 -2.122 11.178 1.00 95.75 93 GLU A N 1
ATOM 748 C CA . GLU A 1 93 ? 0.374 -2.321 12.539 1.00 95.75 93 GLU A CA 1
ATOM 749 C C . GLU A 1 93 ? -0.425 -3.631 12.645 1.00 95.75 93 GLU A C 1
ATOM 751 O O . GLU A 1 93 ? -0.204 -4.424 13.559 1.00 95.75 93 GLU A O 1
ATOM 756 N N . TYR A 1 94 ? -1.325 -3.882 11.690 1.00 96.81 94 TYR A N 1
ATOM 757 C CA . TYR A 1 94 ? -2.070 -5.139 11.608 1.00 96.81 94 TYR A CA 1
ATOM 758 C C . TYR A 1 94 ? -1.141 -6.352 11.464 1.00 96.81 94 TYR A C 1
ATOM 760 O O . TYR A 1 94 ? -1.328 -7.351 12.158 1.00 96.81 94 TYR A O 1
ATOM 768 N N . ALA A 1 95 ? -0.128 -6.263 10.601 1.00 95.56 95 ALA A N 1
ATOM 769 C CA . ALA A 1 95 ? 0.803 -7.355 10.362 1.00 95.56 95 ALA A CA 1
ATOM 770 C C . ALA A 1 95 ? 1.628 -7.691 11.618 1.00 95.56 95 ALA A C 1
ATOM 772 O O . ALA A 1 95 ? 1.808 -8.867 11.929 1.00 95.56 95 ALA A O 1
ATOM 773 N N . HIS A 1 96 ? 2.040 -6.685 12.396 1.00 93.88 96 HIS A N 1
ATOM 774 C CA . HIS A 1 96 ? 2.660 -6.905 13.706 1.00 93.88 96 HIS A CA 1
ATOM 775 C C . HIS A 1 96 ? 1.687 -7.534 14.713 1.00 93.88 96 HIS A C 1
ATOM 777 O O . HIS A 1 96 ? 2.043 -8.505 15.376 1.00 93.88 96 HIS A O 1
ATOM 783 N N . GLN A 1 97 ? 0.450 -7.032 14.807 1.00 94.94 97 GLN A N 1
ATOM 784 C CA . GLN A 1 97 ? -0.561 -7.553 15.743 1.00 94.94 97 GLN A CA 1
ATOM 785 C C . GLN A 1 97 ? -0.900 -9.028 15.499 1.00 94.94 97 GLN A C 1
ATOM 787 O O . GLN A 1 97 ? -1.196 -9.752 16.445 1.00 94.94 97 GLN A O 1
ATOM 792 N N . ASN A 1 98 ? -0.842 -9.470 14.243 1.00 94.31 98 ASN A N 1
ATOM 793 C CA . ASN A 1 98 ? -1.150 -10.843 13.847 1.00 94.31 98 ASN A CA 1
ATOM 794 C C . ASN A 1 98 ? 0.107 -11.710 13.676 1.00 94.31 98 ASN A C 1
ATOM 796 O O . ASN A 1 98 ? 0.017 -12.784 13.091 1.00 94.31 98 ASN A O 1
ATOM 800 N N . GLN A 1 99 ? 1.271 -11.250 14.160 1.00 92.75 99 GLN A N 1
ATOM 801 C CA . GLN A 1 99 ? 2.547 -11.984 14.103 1.00 92.75 99 GLN A CA 1
ATOM 802 C C . GLN A 1 99 ? 2.951 -12.400 12.675 1.00 92.75 99 GLN A C 1
ATOM 804 O O . GLN A 1 99 ? 3.661 -13.377 12.461 1.00 92.75 99 GLN A O 1
ATOM 809 N N . LEU A 1 100 ? 2.501 -11.634 11.679 1.00 91.81 100 LEU A N 1
ATOM 810 C CA . LEU A 1 100 ? 2.857 -11.822 10.273 1.00 91.81 100 LEU A CA 1
ATOM 811 C C . LEU A 1 100 ? 4.240 -11.237 9.956 1.00 91.81 100 LEU A C 1
ATOM 813 O O . LEU A 1 100 ? 4.843 -11.566 8.933 1.00 91.81 100 LEU A O 1
ATOM 817 N N . LEU A 1 101 ? 4.721 -10.351 10.831 1.00 87.44 101 LEU A N 1
ATOM 818 C CA . LEU A 1 101 ? 6.077 -9.822 10.839 1.00 87.44 101 LEU A CA 1
ATOM 819 C C . LEU A 1 101 ? 6.841 -10.442 12.004 1.00 87.44 101 LEU A C 1
ATOM 821 O O . LEU A 1 101 ? 6.298 -10.579 13.102 1.00 87.44 101 LEU A O 1
ATOM 825 N N . ALA A 1 102 ? 8.100 -10.801 11.761 1.00 80.50 102 ALA A N 1
ATOM 826 C CA . ALA A 1 102 ? 8.968 -11.290 12.820 1.00 80.50 102 ALA 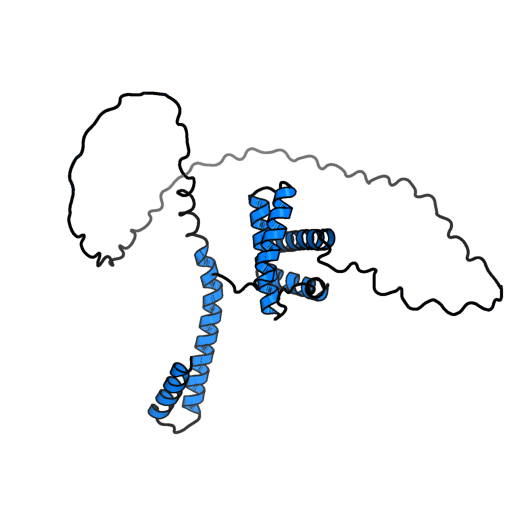A CA 1
ATOM 827 C C . ALA A 1 102 ? 9.148 -10.177 13.854 1.00 80.50 102 ALA A C 1
ATOM 829 O O . ALA A 1 102 ? 9.365 -9.014 13.502 1.00 80.50 102 ALA A O 1
ATOM 830 N N . SER A 1 103 ? 9.045 -10.538 15.132 1.00 66.19 103 SER A N 1
ATOM 831 C CA . SER A 1 103 ? 9.410 -9.616 16.197 1.00 66.19 103 SER A CA 1
ATOM 832 C C . SER A 1 103 ? 10.918 -9.351 16.101 1.00 66.19 103 SER A C 1
ATOM 834 O O . SER A 1 103 ? 11.673 -10.318 15.971 1.00 66.19 103 SER A O 1
ATOM 836 N N . PRO A 1 104 ? 11.383 -8.092 16.168 1.00 60.81 104 PRO A N 1
ATOM 837 C CA . PRO A 1 104 ? 12.802 -7.751 16.030 1.00 60.81 104 PRO A CA 1
ATOM 838 C C . PRO A 1 104 ? 13.732 -8.359 17.106 1.00 60.81 104 PRO A C 1
ATOM 840 O O . PRO A 1 104 ? 14.940 -8.194 17.021 1.00 60.81 104 PRO A O 1
ATOM 843 N N . GLU A 1 105 ? 13.201 -9.090 18.091 1.00 53.00 105 GLU A N 1
ATOM 844 C CA . GLU A 1 105 ? 13.888 -9.440 19.345 1.00 53.00 105 GLU A CA 1
ATOM 845 C C . GLU A 1 105 ? 14.375 -10.907 19.458 1.00 53.00 105 GLU A C 1
ATOM 847 O O . GLU A 1 105 ? 14.830 -11.308 20.521 1.00 53.00 105 GLU A O 1
ATOM 852 N N . THR A 1 106 ? 14.292 -11.760 18.424 1.00 52.09 106 THR A N 1
ATOM 853 C CA . THR A 1 106 ? 14.504 -13.230 18.602 1.00 52.09 106 THR A CA 1
ATOM 854 C C . THR A 1 106 ? 15.730 -13.851 17.925 1.00 52.09 106 THR A C 1
ATOM 856 O O . THR A 1 106 ? 15.777 -15.064 17.746 1.00 52.09 106 THR A O 1
ATOM 859 N N . SER A 1 107 ? 16.768 -13.071 17.606 1.00 51.56 107 SER A N 1
ATOM 860 C CA . SER A 1 107 ? 18.025 -13.614 17.047 1.00 51.56 107 SER A CA 1
ATOM 861 C C . SER A 1 107 ? 19.283 -13.414 17.909 1.00 51.56 107 SER A C 1
ATOM 863 O O . SER A 1 107 ? 20.378 -13.651 17.413 1.00 51.56 107 SER A O 1
ATOM 865 N N . PHE A 1 108 ? 19.161 -13.035 19.190 1.00 55.69 108 PHE A N 1
ATOM 866 C CA . PHE A 1 108 ? 20.314 -12.780 20.082 1.00 55.69 108 PHE A CA 1
ATOM 867 C C . PHE A 1 108 ? 20.301 -13.553 21.416 1.00 55.69 108 PHE A C 1
ATOM 869 O O . PHE A 1 108 ? 20.824 -13.077 22.419 1.00 55.69 108 PHE A O 1
ATOM 876 N N . SER A 1 109 ? 19.723 -14.754 21.490 1.00 51.69 109 SER A N 1
ATOM 877 C CA . SER A 1 109 ? 19.811 -15.557 22.725 1.00 51.69 109 SER A CA 1
ATOM 878 C C . SER A 1 109 ? 19.835 -17.054 22.444 1.00 51.69 109 SER A C 1
ATOM 880 O O . SER A 1 109 ? 18.818 -17.726 22.584 1.00 51.69 109 SER A O 1
ATOM 882 N N . ALA A 1 110 ? 20.994 -17.582 22.041 1.00 55.44 110 ALA A N 1
ATOM 883 C CA . ALA A 1 110 ? 21.257 -19.024 22.103 1.00 55.44 110 ALA A CA 1
ATOM 884 C C . ALA A 1 110 ? 22.749 -19.413 22.168 1.00 55.44 110 ALA A C 1
ATOM 886 O O . ALA A 1 110 ? 23.055 -20.566 21.901 1.00 55.44 110 ALA A O 1
ATOM 887 N N . ASP A 1 111 ? 23.672 -18.507 22.519 1.00 49.00 111 ASP A N 1
ATOM 888 C CA . ASP A 1 111 ? 25.086 -18.882 22.695 1.00 49.00 111 ASP A CA 1
ATOM 889 C C . ASP A 1 111 ? 25.794 -17.990 23.734 1.00 49.00 111 ASP A C 1
ATOM 891 O O . ASP A 1 111 ? 26.794 -17.336 23.472 1.00 49.00 111 ASP A O 1
ATOM 895 N N . GLU A 1 112 ? 25.246 -17.928 24.951 1.00 52.50 112 GLU A N 1
ATOM 896 C CA . GLU A 1 112 ? 25.986 -17.412 26.112 1.00 52.50 112 GLU A CA 1
ATOM 897 C C . GLU A 1 112 ? 25.667 -18.257 27.353 1.00 52.50 112 GLU A C 1
ATOM 899 O O . GLU A 1 112 ? 24.996 -17.862 28.303 1.00 52.50 112 GLU A O 1
ATOM 904 N N . SER A 1 113 ? 26.101 -19.514 27.309 1.00 55.00 113 SER A N 1
ATOM 905 C CA . SER A 1 113 ? 26.175 -20.393 28.477 1.00 55.00 113 SER A CA 1
ATOM 906 C C . SER A 1 113 ? 27.423 -21.251 28.377 1.00 55.00 113 SER A C 1
ATOM 908 O O . SER A 1 113 ? 27.326 -22.444 28.132 1.00 55.00 113 SER A O 1
ATOM 910 N N . ALA A 1 114 ? 28.594 -20.625 28.537 1.00 58.50 114 ALA A N 1
ATOM 911 C CA . ALA A 1 114 ? 29.769 -21.250 29.155 1.00 58.50 114 ALA A CA 1
ATOM 912 C C . ALA A 1 114 ? 30.986 -20.306 29.178 1.00 58.50 114 ALA A C 1
ATOM 914 O O . ALA A 1 114 ? 31.963 -20.593 28.506 1.00 58.50 114 ALA A O 1
ATOM 915 N N . VAL A 1 115 ? 30.991 -19.240 29.989 1.00 53.59 115 VAL A N 1
ATOM 916 C CA . VAL A 1 115 ? 32.232 -18.798 30.665 1.00 53.59 115 VAL A CA 1
ATOM 917 C C . VAL A 1 115 ? 31.875 -18.161 32.012 1.00 53.59 115 VAL A C 1
ATOM 919 O O . VAL A 1 115 ? 31.796 -16.948 32.174 1.00 53.59 115 VAL A O 1
ATOM 922 N N . THR A 1 116 ? 31.663 -19.005 33.018 1.00 51.28 116 THR A N 1
ATOM 923 C CA . THR A 1 116 ? 31.896 -18.628 34.414 1.00 51.28 116 THR A CA 1
ATOM 924 C C . THR A 1 116 ? 33.352 -18.948 34.730 1.00 51.28 116 THR A C 1
ATOM 926 O O . THR A 1 116 ? 33.695 -20.126 34.762 1.00 51.28 116 THR A O 1
ATOM 929 N N . ALA A 1 117 ? 34.185 -17.923 34.943 1.00 50.38 117 ALA A N 1
ATOM 930 C CA . ALA A 1 117 ? 35.207 -17.843 36.002 1.00 50.38 117 ALA A CA 1
ATOM 931 C C . ALA A 1 117 ? 36.301 -16.813 35.655 1.00 50.38 117 ALA A C 1
ATOM 933 O O . ALA A 1 117 ? 37.169 -17.097 34.836 1.00 50.38 117 ALA A O 1
ATOM 934 N N . ALA A 1 118 ? 36.268 -15.657 36.329 1.00 47.88 118 ALA A N 1
ATOM 935 C CA . ALA A 1 118 ? 37.386 -15.039 37.069 1.00 47.88 118 ALA A CA 1
ATOM 936 C C . ALA A 1 118 ? 37.285 -13.497 37.090 1.00 47.88 118 ALA A C 1
ATOM 938 O O . ALA A 1 118 ? 37.375 -12.831 36.065 1.00 47.88 118 ALA A O 1
ATOM 939 N N . LEU A 1 119 ? 37.114 -12.971 38.308 1.00 58.81 119 LEU A N 1
ATOM 940 C CA . LEU A 1 119 ? 37.307 -11.582 38.762 1.00 58.81 119 LEU A CA 1
ATOM 941 C C . LEU A 1 119 ? 38.754 -11.078 38.507 1.00 58.81 119 LEU A C 1
ATOM 943 O O . LEU A 1 119 ? 39.637 -11.930 38.376 1.00 58.81 119 LEU A O 1
ATOM 947 N N . PRO A 1 120 ? 39.040 -9.751 38.455 1.00 60.09 120 PRO A N 1
ATOM 948 C CA . PRO A 1 120 ? 38.894 -8.799 39.582 1.00 60.09 120 PRO A CA 1
ATOM 949 C C . PRO A 1 120 ? 38.227 -7.462 39.195 1.00 60.09 120 PRO A C 1
ATOM 951 O O . PRO A 1 120 ? 38.420 -6.942 38.104 1.00 60.09 120 PRO A O 1
ATOM 954 N N . ASP A 1 121 ? 37.251 -6.980 39.964 1.00 62.06 121 ASP A N 1
ATOM 955 C CA . ASP A 1 121 ? 37.401 -6.011 41.071 1.00 62.06 121 ASP A CA 1
ATOM 956 C C . ASP A 1 121 ? 38.386 -4.863 40.789 1.00 62.06 121 ASP A C 1
ATOM 958 O O . ASP A 1 121 ? 39.603 -5.051 40.776 1.00 62.06 121 ASP A O 1
ATOM 962 N N . GLY A 1 122 ? 37.829 -3.668 40.574 1.00 52.78 122 GLY A N 1
ATOM 963 C CA . GLY A 1 122 ? 38.570 -2.419 40.440 1.00 52.78 122 GLY A CA 1
ATOM 964 C C . GLY A 1 122 ? 37.776 -1.316 39.734 1.00 52.78 122 GLY A C 1
ATOM 965 O O . GLY A 1 122 ? 37.646 -1.367 38.518 1.00 52.78 122 GLY A O 1
ATOM 966 N N . THR A 1 123 ? 37.353 -0.303 40.514 1.00 51.69 123 THR A N 1
ATOM 967 C CA . THR A 1 123 ? 37.333 1.155 40.183 1.00 51.69 123 THR A CA 1
ATOM 968 C C . THR A 1 123 ? 36.548 1.602 38.932 1.00 51.69 123 THR A C 1
ATOM 970 O O . THR A 1 123 ? 36.821 1.156 37.830 1.00 51.69 123 THR A O 1
ATOM 973 N N . ASP A 1 124 ? 35.591 2.532 38.923 1.00 55.22 124 ASP A N 1
ATOM 974 C CA . ASP A 1 124 ? 35.153 3.601 39.827 1.00 55.22 124 ASP A CA 1
ATOM 975 C C . ASP A 1 124 ? 33.688 3.958 39.476 1.00 55.22 124 ASP A C 1
ATOM 977 O O . ASP A 1 124 ? 33.266 3.768 38.329 1.00 55.22 124 ASP A O 1
ATOM 981 N N . PRO A 1 125 ? 32.885 4.506 40.407 1.00 64.62 125 PRO A N 1
ATOM 982 C CA . PRO A 1 125 ? 31.541 4.979 40.093 1.00 64.62 125 PRO A CA 1
ATOM 983 C C . PRO A 1 125 ? 31.585 6.208 39.171 1.00 64.62 125 PRO A C 1
ATOM 985 O O . PRO A 1 125 ? 32.094 7.271 39.526 1.00 64.62 125 PRO A O 1
ATOM 988 N N . LEU A 1 126 ? 31.003 6.051 37.982 1.00 62.47 126 LEU A N 1
ATOM 989 C CA . LEU A 1 126 ? 30.758 7.117 37.014 1.00 62.47 126 LEU A CA 1
ATOM 990 C C . LEU A 1 126 ? 29.868 8.211 37.649 1.00 62.47 126 LEU A C 1
ATOM 992 O O . LEU A 1 126 ? 28.870 7.872 38.292 1.00 62.47 126 LEU A O 1
ATOM 996 N N . PRO A 1 127 ? 30.176 9.511 37.483 1.00 66.19 127 PRO A N 1
ATOM 997 C CA . PRO A 1 127 ? 29.390 10.584 38.082 1.00 66.19 127 PRO A CA 1
ATOM 998 C C . PRO A 1 127 ? 27.962 10.600 37.530 1.00 66.19 127 PRO A C 1
ATOM 1000 O O . PRO A 1 127 ? 27.732 10.748 36.329 1.00 66.19 127 PRO A O 1
ATOM 1003 N N . THR A 1 128 ? 26.999 10.473 38.439 1.00 66.75 128 THR A N 1
ATOM 1004 C CA . THR A 1 128 ? 25.571 10.640 38.179 1.00 66.75 128 THR A CA 1
ATOM 1005 C C . THR A 1 128 ? 25.316 12.033 37.589 1.00 66.75 128 THR A C 1
ATOM 1007 O O . THR A 1 128 ? 25.645 13.030 38.240 1.00 66.75 128 THR A O 1
ATOM 1010 N N . PRO A 1 129 ? 24.720 12.156 36.391 1.00 66.81 129 PRO A N 1
ATOM 1011 C CA . PRO A 1 129 ? 24.308 13.451 35.875 1.00 66.81 129 PRO A CA 1
ATOM 1012 C C . PRO A 1 129 ? 23.182 13.999 36.758 1.00 66.81 129 PRO A C 1
ATOM 1014 O O . PRO A 1 129 ? 22.114 13.402 36.887 1.00 66.81 129 PRO A O 1
ATOM 1017 N N . VAL A 1 130 ? 23.445 15.138 37.396 1.00 72.62 130 VAL A N 1
ATOM 1018 C CA . VAL A 1 130 ? 22.460 15.890 38.175 1.00 72.62 130 VAL A CA 1
ATOM 1019 C C . VAL A 1 130 ? 21.370 16.369 37.218 1.00 72.62 130 VAL A C 1
ATOM 1021 O O . VAL A 1 130 ? 21.609 17.228 36.371 1.00 72.62 130 VAL A O 1
ATOM 1024 N N . LEU A 1 131 ? 20.171 15.797 37.342 1.00 63.84 131 LEU A N 1
ATOM 1025 C CA . LEU A 1 131 ? 18.973 16.282 36.664 1.00 63.84 131 LEU A CA 1
ATOM 1026 C C . LEU A 1 131 ? 18.666 17.691 37.182 1.00 63.84 131 LEU A C 1
ATOM 1028 O O . LEU A 1 131 ? 18.288 17.866 38.341 1.00 63.84 131 LEU A O 1
ATOM 1032 N N . GLN A 1 132 ? 18.855 18.700 36.332 1.00 74.31 132 GLN A N 1
ATOM 1033 C CA . GLN A 1 132 ? 18.411 20.056 36.630 1.00 74.31 132 GLN A CA 1
ATOM 1034 C C . GLN A 1 132 ? 16.871 20.098 36.638 1.00 74.31 132 GLN A C 1
ATOM 1036 O O . GLN A 1 132 ? 16.248 19.516 35.745 1.00 74.31 132 GLN A O 1
ATOM 1041 N N . PRO A 1 133 ? 16.247 20.765 37.628 1.00 77.75 133 PRO A N 1
ATOM 1042 C CA . PRO A 1 133 ? 14.806 20.980 37.659 1.00 77.75 133 PRO A CA 1
ATOM 1043 C C . PRO A 1 133 ? 14.337 21.663 36.374 1.00 77.75 133 PRO A C 1
ATOM 1045 O O . PRO A 1 133 ? 14.826 22.729 36.009 1.00 77.75 133 PRO A O 1
ATOM 1048 N N . VAL A 1 134 ? 13.399 21.028 35.676 1.00 70.50 134 VAL A N 1
ATOM 1049 C CA . VAL A 1 134 ? 12.766 21.592 34.484 1.00 70.50 134 VAL A CA 1
ATOM 1050 C C . VAL A 1 134 ? 11.924 22.783 34.933 1.00 70.50 134 VAL A C 1
ATOM 1052 O O . VAL A 1 134 ? 10.934 22.605 35.644 1.00 70.50 134 VAL A O 1
ATOM 1055 N N . GLU A 1 135 ? 12.331 23.997 34.559 1.00 76.31 135 GLU A N 1
ATOM 1056 C CA . GLU A 1 135 ? 11.530 25.189 34.825 1.00 76.31 135 GLU A CA 1
ATOM 1057 C C . GLU A 1 135 ? 10.173 25.105 34.100 1.00 76.31 135 GLU A C 1
ATOM 1059 O O . GLU A 1 135 ? 10.104 24.609 32.968 1.00 76.31 135 GLU A O 1
ATOM 1064 N N . PRO A 1 136 ? 9.078 25.582 34.720 1.00 71.31 136 PRO A N 1
ATOM 1065 C CA . PRO A 1 136 ? 7.760 25.591 34.103 1.00 71.31 136 PRO A CA 1
ATOM 1066 C C . PRO A 1 136 ? 7.767 26.411 32.810 1.00 71.31 136 PRO A C 1
ATOM 1068 O O . PRO A 1 136 ? 7.925 27.632 32.822 1.00 71.31 136 PRO A O 1
ATOM 1071 N N . TYR A 1 137 ? 7.563 25.734 31.681 1.00 75.69 137 TYR A N 1
ATOM 1072 C CA . TYR A 1 137 ? 7.399 26.375 30.383 1.00 75.69 137 TYR A CA 1
ATOM 1073 C C . TYR A 1 137 ? 6.164 27.288 30.411 1.00 75.69 137 TYR A C 1
ATOM 1075 O O . TYR A 1 137 ? 5.029 26.810 30.423 1.00 75.69 137 TYR A O 1
ATOM 1083 N N . SER A 1 138 ? 6.387 28.603 30.426 1.00 78.19 138 SER A N 1
ATOM 1084 C CA . SER A 1 138 ? 5.336 29.593 30.188 1.00 78.19 138 SER A CA 1
ATOM 1085 C C . SER A 1 138 ? 5.179 29.762 28.676 1.00 78.19 138 SER A C 1
ATOM 1087 O O . SER A 1 138 ? 6.125 30.211 28.023 1.00 78.19 138 SER A O 1
ATOM 1089 N N . PRO A 1 139 ? 4.035 29.379 28.082 1.00 75.19 139 PRO A N 1
ATOM 1090 C CA . PRO A 1 139 ? 3.830 29.555 26.655 1.00 75.19 139 PRO A CA 1
ATOM 1091 C C . PRO A 1 139 ? 3.830 31.052 26.304 1.00 75.19 139 PRO A C 1
ATOM 1093 O O . PRO A 1 139 ? 3.289 31.861 27.065 1.00 75.19 139 PRO A O 1
ATOM 1096 N N . PRO A 1 140 ? 4.417 31.438 25.159 1.00 73.88 140 PRO A N 1
ATOM 1097 C CA . PRO A 1 140 ? 4.393 32.817 24.700 1.00 73.88 140 PRO A CA 1
ATOM 1098 C C . PRO A 1 140 ? 2.946 33.263 24.470 1.00 73.88 140 PRO A C 1
ATOM 1100 O O . PRO A 1 140 ? 2.168 32.577 23.803 1.00 73.88 140 PRO A O 1
ATOM 1103 N N . VAL A 1 141 ? 2.596 34.419 25.035 1.00 72.69 141 VAL A N 1
ATOM 1104 C CA . VAL A 1 141 ? 1.331 35.110 24.779 1.00 72.69 141 VAL A CA 1
ATOM 1105 C C . VAL A 1 141 ? 1.312 35.476 23.298 1.00 72.69 141 VAL A C 1
ATOM 1107 O O . VAL A 1 141 ? 2.009 36.384 22.859 1.00 72.69 141 VAL A O 1
ATOM 1110 N N . MET A 1 142 ? 0.568 34.705 22.511 1.00 74.19 142 MET A N 1
ATOM 1111 C CA . MET A 1 142 ? 0.291 35.025 21.117 1.00 74.19 142 MET A CA 1
ATOM 1112 C C . MET A 1 142 ? -0.816 36.077 21.109 1.00 74.19 142 MET A C 1
ATOM 1114 O O . MET A 1 142 ? -1.958 35.773 21.460 1.00 74.19 142 MET A O 1
ATOM 1118 N N . ASP A 1 143 ? -0.465 37.305 20.731 1.00 71.81 143 ASP A N 1
ATOM 1119 C CA . ASP A 1 143 ? -1.429 38.367 20.460 1.00 71.81 143 ASP A CA 1
ATOM 1120 C C . ASP A 1 143 ? -2.418 37.893 19.393 1.00 71.81 143 ASP A C 1
ATOM 1122 O O . ASP A 1 143 ? -2.047 37.556 18.267 1.00 71.81 143 ASP A O 1
ATOM 1126 N N . VAL A 1 144 ? -3.692 37.836 19.780 1.00 72.31 144 VAL A N 1
ATOM 1127 C CA . VAL A 1 144 ? -4.820 37.504 18.911 1.00 72.31 144 VAL A CA 1
ATOM 1128 C C . VAL A 1 144 ? -5.020 38.668 17.937 1.00 72.31 144 VAL A C 1
ATOM 1130 O O . VAL A 1 144 ? -5.392 39.758 18.379 1.00 72.31 144 VAL A O 1
ATOM 1133 N N . PRO A 1 145 ? -4.820 38.485 16.618 1.00 65.75 145 PRO A N 1
ATOM 1134 C CA . PRO A 1 145 ? -5.132 39.525 15.652 1.00 65.75 145 PRO A CA 1
ATOM 1135 C C . PRO A 1 145 ? -6.647 39.740 15.629 1.00 65.75 145 PRO A C 1
ATOM 1137 O O . PRO A 1 145 ? -7.417 38.809 15.375 1.00 65.75 145 PRO A O 1
ATOM 1140 N N . GLN A 1 146 ? -7.075 40.969 15.917 1.00 62.91 146 GLN A N 1
ATOM 1141 C CA . GLN A 1 146 ? -8.464 41.393 15.771 1.00 62.91 146 GLN A CA 1
ATOM 1142 C C . GLN A 1 146 ? -8.933 41.154 14.328 1.00 62.91 146 GLN A C 1
ATOM 1144 O O . GLN A 1 146 ? -8.252 41.516 13.368 1.00 62.91 146 GLN A O 1
ATOM 1149 N N . SER A 1 147 ? -10.098 40.513 14.193 1.00 59.59 147 SER A N 1
ATOM 1150 C CA . SER A 1 147 ? -10.757 40.263 12.908 1.00 59.59 147 SER A CA 1
ATOM 1151 C C . SER A 1 147 ? -11.063 41.578 12.187 1.00 59.59 147 SER A C 1
ATOM 1153 O O . SER A 1 147 ? -11.653 42.463 12.806 1.00 59.59 147 SER A O 1
ATOM 1155 N N . PRO A 1 148 ? -10.730 41.712 10.892 1.00 62.59 148 PRO A N 1
ATOM 1156 C CA . PRO A 1 148 ? -11.217 42.816 10.086 1.00 62.59 148 PRO A CA 1
ATOM 1157 C C . PRO A 1 148 ? -12.682 42.590 9.692 1.00 62.59 148 PRO A C 1
ATOM 1159 O O . PRO A 1 148 ? -13.073 41.499 9.271 1.00 62.59 148 PRO A O 1
ATOM 1162 N N . ASP A 1 149 ? -13.468 43.655 9.836 1.00 58.56 149 ASP A N 1
ATOM 1163 C CA . ASP A 1 149 ? -14.886 43.753 9.509 1.00 58.56 149 ASP A CA 1
ATOM 1164 C C . ASP A 1 149 ? -15.228 43.228 8.106 1.00 58.56 149 ASP A C 1
ATOM 1166 O O . ASP A 1 149 ? -14.669 43.644 7.086 1.00 58.56 149 ASP A O 1
ATOM 1170 N N . HIS A 1 150 ? -16.228 42.348 8.054 1.00 52.56 150 HIS A N 1
ATOM 1171 C CA . HIS A 1 150 ? -16.852 41.899 6.818 1.00 52.56 150 HIS A CA 1
ATOM 1172 C C . HIS A 1 150 ? -17.705 43.026 6.223 1.00 52.56 150 HIS A C 1
ATOM 1174 O O . HIS A 1 150 ? -18.866 43.216 6.584 1.00 52.56 150 HIS A O 1
ATOM 1180 N N . SER A 1 151 ? -17.141 43.754 5.261 1.00 51.88 151 SER A N 1
ATOM 1181 C CA . SER A 1 151 ? -17.911 44.604 4.355 1.00 51.88 151 SER A CA 1
ATOM 1182 C C . SER A 1 151 ? -18.609 43.727 3.309 1.00 51.88 151 SER A C 1
ATOM 1184 O O . SER A 1 151 ? -17.991 43.064 2.475 1.00 51.88 151 SER A O 1
ATOM 1186 N N . VAL A 1 152 ? -19.937 43.714 3.399 1.00 55.56 152 VAL A N 1
ATOM 1187 C CA . VAL A 1 152 ? -20.874 43.094 2.461 1.00 55.56 152 VAL A CA 1
ATOM 1188 C C . VAL A 1 152 ? -20.629 43.657 1.059 1.00 55.56 152 VAL A C 1
ATOM 1190 O O . VAL A 1 152 ? -20.926 44.817 0.789 1.00 55.56 152 VAL A O 1
ATOM 1193 N N . THR A 1 153 ? -20.083 42.833 0.163 1.00 55.94 153 THR A N 1
ATOM 1194 C CA . THR A 1 153 ? -19.991 43.151 -1.266 1.00 55.94 153 THR A CA 1
ATOM 1195 C C . THR A 1 153 ? -21.195 42.554 -1.983 1.00 55.94 153 THR A C 1
ATOM 1197 O O . THR A 1 153 ? -21.345 41.339 -2.100 1.00 55.94 153 THR A O 1
ATOM 1200 N N . THR A 1 154 ? -22.070 43.443 -2.433 1.00 58.22 154 THR A N 1
ATOM 1201 C CA . THR A 1 154 ? -23.235 43.187 -3.277 1.00 58.22 154 THR A CA 1
ATOM 1202 C C . THR A 1 154 ? -22.788 42.683 -4.653 1.00 58.22 154 THR A C 1
ATOM 1204 O O . THR A 1 154 ? -22.029 43.361 -5.343 1.00 58.22 154 THR A O 1
ATOM 1207 N N . PHE A 1 155 ? -23.261 41.507 -5.073 1.00 56.94 155 PHE A N 1
ATOM 1208 C CA . PHE A 1 155 ? -23.059 41.004 -6.435 1.00 56.94 155 PHE A CA 1
ATOM 1209 C C . PHE A 1 155 ? -24.056 41.658 -7.416 1.00 56.94 155 PHE A C 1
ATOM 1211 O O . PHE A 1 155 ? -25.244 41.734 -7.093 1.00 56.94 155 PHE A O 1
ATOM 1218 N N . PRO A 1 156 ? -23.615 42.108 -8.607 1.00 67.31 156 PRO A N 1
ATOM 1219 C CA . PRO A 1 156 ? -24.504 42.562 -9.677 1.00 67.31 156 PRO A CA 1
ATOM 1220 C C . PRO A 1 156 ? -25.163 41.391 -10.442 1.00 67.31 156 PRO A C 1
ATOM 1222 O O . PRO A 1 156 ? -24.713 40.246 -10.337 1.00 67.31 156 PRO A O 1
ATOM 1225 N N . PRO A 1 157 ? -26.248 41.666 -11.195 1.00 61.69 157 PRO A N 1
ATOM 1226 C CA . PRO A 1 157 ? -27.135 40.650 -11.750 1.00 61.69 157 PRO A CA 1
ATOM 1227 C C . PRO A 1 157 ? -26.577 39.958 -13.000 1.00 61.69 157 PRO A C 1
ATOM 1229 O O . PRO A 1 157 ? -25.886 40.546 -13.827 1.00 61.69 157 PRO A O 1
ATOM 1232 N N . VAL A 1 158 ? -26.959 38.688 -13.118 1.00 60.97 158 VAL A N 1
ATOM 1233 C CA . VAL A 1 158 ? -26.690 37.764 -14.221 1.00 60.97 158 VAL A CA 1
ATOM 1234 C C . VAL A 1 158 ? -27.419 38.205 -15.498 1.00 60.97 158 VAL A C 1
ATOM 1236 O O . VAL A 1 158 ? -28.645 38.219 -15.552 1.00 60.97 158 VAL A O 1
ATOM 1239 N N . GLY A 1 159 ? -26.638 38.496 -16.533 1.00 52.84 159 GLY A N 1
ATOM 1240 C CA . GLY A 1 159 ? -26.967 38.435 -17.961 1.00 52.84 159 GLY A CA 1
ATOM 1241 C C . GLY A 1 159 ? -25.659 38.047 -18.665 1.00 52.84 159 GLY A C 1
ATOM 1242 O O . GLY A 1 159 ? -24.591 38.395 -18.176 1.00 52.84 159 GLY A O 1
ATOM 1243 N N . SER A 1 160 ? -25.598 37.263 -19.729 1.00 46.88 160 SER A N 1
ATOM 1244 C CA . SER A 1 160 ? -26.550 36.961 -20.790 1.00 46.88 160 SER A CA 1
ATOM 1245 C C . SER A 1 160 ? -26.094 35.678 -21.499 1.00 46.88 160 SER A C 1
ATOM 1247 O O . SER A 1 160 ? -24.950 35.245 -21.353 1.00 46.88 160 SER A O 1
ATOM 1249 N N . GLU A 1 161 ? -27.022 35.094 -22.249 1.00 52.31 161 GLU A N 1
ATOM 1250 C CA . GLU A 1 161 ? -26.883 33.957 -23.157 1.00 52.31 161 GLU A CA 1
ATOM 1251 C C . GLU A 1 161 ? -25.556 33.898 -23.926 1.00 52.31 161 GLU A C 1
ATOM 1253 O O . GLU A 1 161 ? -25.122 34.874 -24.536 1.00 52.31 161 GLU A O 1
ATOM 1258 N N . GLN A 1 162 ? -24.972 32.700 -23.976 1.00 51.44 162 GLN A N 1
ATOM 1259 C CA . GLN A 1 162 ? -24.043 32.322 -25.030 1.00 51.44 162 GLN A CA 1
ATOM 1260 C C . GLN A 1 162 ? -24.539 31.013 -25.650 1.00 51.44 162 GLN A C 1
ATOM 1262 O O . GLN A 1 162 ? -24.544 29.959 -25.009 1.00 51.44 162 GLN A O 1
ATOM 1267 N N . GLU A 1 163 ? -25.022 31.135 -26.887 1.00 43.44 163 GLU A N 1
ATOM 1268 C CA . GLU A 1 163 ? -25.439 30.050 -27.771 1.00 43.44 163 GLU A CA 1
ATOM 1269 C C . GLU A 1 163 ? -24.349 28.977 -27.885 1.00 43.44 163 GLU A C 1
ATOM 1271 O O . GLU A 1 163 ? -23.193 29.264 -28.201 1.00 43.44 163 GLU A O 1
ATOM 1276 N N . ASN A 1 164 ? -24.738 27.718 -27.674 1.00 50.56 164 ASN A N 1
ATOM 1277 C CA . ASN A 1 164 ? -23.941 26.565 -28.075 1.00 50.56 164 ASN A CA 1
ATOM 1278 C C . ASN A 1 164 ? -24.351 26.136 -29.498 1.00 50.56 164 ASN A C 1
ATOM 1280 O O . ASN A 1 164 ? -25.549 25.997 -29.755 1.00 50.56 164 ASN A O 1
ATOM 1284 N N . PRO A 1 165 ? -23.400 25.871 -30.412 1.00 59.97 165 PRO A N 1
ATOM 1285 C CA . PRO A 1 165 ? -23.698 25.350 -31.745 1.00 59.97 165 PRO A CA 1
ATOM 1286 C C . PRO A 1 165 ? -24.141 23.870 -31.714 1.00 59.97 165 PRO A C 1
ATOM 1288 O O . PRO A 1 165 ? -23.839 23.143 -30.761 1.00 59.97 165 PRO A O 1
ATOM 1291 N N . PRO A 1 166 ? -24.860 23.400 -32.754 1.00 51.75 166 PRO A N 1
ATOM 1292 C CA . PRO A 1 166 ? -25.557 22.119 -32.734 1.00 51.75 166 PRO A CA 1
ATOM 1293 C C . PRO A 1 166 ? -24.608 20.918 -32.737 1.00 51.75 166 PRO A C 1
ATOM 1295 O O . PRO A 1 166 ? -23.647 20.833 -33.503 1.00 51.75 166 PRO A O 1
ATOM 1298 N N . THR A 1 167 ? -24.937 19.949 -31.885 1.00 45.56 167 THR A N 1
ATOM 1299 C CA . THR A 1 167 ? -24.289 18.642 -31.796 1.00 45.56 167 THR A CA 1
ATOM 1300 C C . THR A 1 167 ? -24.435 17.881 -33.113 1.00 45.56 167 THR A C 1
ATOM 1302 O O . THR A 1 167 ? -25.538 17.603 -33.580 1.00 45.56 167 THR A O 1
ATOM 1305 N N . GLN A 1 168 ? -23.292 17.536 -33.699 1.00 43.38 168 GLN A N 1
ATOM 1306 C CA . GLN A 1 168 ? -23.176 16.725 -34.902 1.00 43.38 168 GLN A CA 1
ATOM 1307 C C . GLN A 1 168 ? -23.676 15.299 -34.616 1.00 43.38 168 GLN A C 1
ATOM 1309 O O . GLN A 1 168 ? -23.188 14.612 -33.717 1.00 43.38 168 GLN A O 1
ATOM 1314 N N . ILE A 1 169 ? -24.686 14.882 -35.376 1.00 39.25 169 ILE A N 1
ATOM 1315 C CA . ILE A 1 169 ? -25.322 13.564 -35.329 1.00 39.25 169 ILE A CA 1
ATOM 1316 C C . ILE A 1 169 ? -24.310 12.512 -35.799 1.00 39.25 169 ILE A C 1
ATOM 1318 O O . ILE A 1 169 ? -23.784 12.600 -36.905 1.00 39.25 169 ILE A O 1
ATOM 1322 N N . ASN A 1 170 ? -24.045 11.518 -34.954 1.00 39.06 170 ASN A N 1
ATOM 1323 C CA . ASN A 1 170 ? -23.182 10.378 -35.254 1.00 39.06 170 ASN A CA 1
ATOM 1324 C C . ASN A 1 170 ? -24.001 9.294 -35.995 1.00 39.06 170 ASN A C 1
ATOM 1326 O O . ASN A 1 170 ? -24.959 8.784 -35.405 1.00 39.06 170 ASN A O 1
ATOM 1330 N N . PRO A 1 171 ? -23.693 8.929 -37.256 1.00 49.91 171 PRO A N 1
ATOM 1331 C CA . PRO A 1 171 ? -24.494 7.984 -38.023 1.00 49.91 171 PRO A CA 1
ATOM 1332 C C . PRO A 1 171 ? -23.830 6.603 -38.038 1.00 49.91 171 PRO A C 1
ATOM 1334 O O . PRO A 1 171 ? -23.141 6.269 -38.989 1.00 49.91 171 PRO A O 1
ATOM 1337 N N . TYR A 1 172 ? -24.037 5.785 -37.005 1.00 39.47 172 TYR A N 1
ATOM 1338 C CA . TYR A 1 172 ? -23.784 4.337 -37.077 1.00 39.47 172 TYR A CA 1
ATOM 1339 C C . TYR A 1 172 ? -24.693 3.596 -36.085 1.00 39.47 172 TYR A C 1
ATOM 1341 O O . TYR A 1 172 ? -24.314 3.309 -34.953 1.00 39.47 172 TYR A O 1
ATOM 1349 N N . ILE A 1 173 ? -25.917 3.283 -36.523 1.00 43.59 173 ILE A N 1
ATOM 1350 C CA . ILE A 1 173 ? -26.742 2.211 -35.948 1.00 43.59 173 ILE A CA 1
ATOM 1351 C C . ILE A 1 173 ? -27.147 1.280 -37.098 1.00 43.59 173 ILE A C 1
ATOM 1353 O O . ILE A 1 173 ? -28.008 1.595 -37.911 1.00 43.59 173 ILE A O 1
ATOM 1357 N N . MET A 1 174 ? -26.468 0.139 -37.163 1.00 36.34 174 MET A N 1
ATOM 1358 C CA . MET A 1 174 ? -26.690 -1.035 -38.018 1.00 36.34 174 MET A CA 1
ATOM 1359 C C . MET A 1 174 ? -25.969 -2.166 -37.260 1.00 36.34 174 MET A C 1
ATOM 1361 O O . MET A 1 174 ? -24.805 -1.986 -36.928 1.00 36.34 174 MET A O 1
ATOM 1365 N N . TYR A 1 175 ? -26.511 -3.313 -36.856 1.00 43.09 175 TYR A N 1
ATOM 1366 C CA . TYR A 1 175 ? -27.779 -4.011 -37.046 1.00 43.09 175 TYR A CA 1
ATOM 1367 C C . TYR A 1 175 ? -28.087 -4.770 -35.739 1.00 43.09 175 TYR A C 1
ATOM 1369 O O . TYR A 1 175 ? -27.179 -5.345 -35.141 1.00 43.09 175 TYR A O 1
ATOM 1377 N N . ALA A 1 176 ? -29.354 -4.827 -35.324 1.00 49.78 176 ALA A N 1
ATOM 1378 C CA . ALA A 1 176 ? -29.832 -5.812 -34.352 1.00 49.78 176 ALA A CA 1
ATOM 1379 C C . ALA A 1 176 ? -30.491 -6.980 -35.117 1.00 49.78 176 ALA A C 1
ATOM 1381 O O . ALA A 1 176 ? -31.291 -6.714 -36.018 1.00 49.78 176 ALA A O 1
ATOM 1382 N N . PRO A 1 177 ? -30.174 -8.251 -34.813 1.00 57.34 177 PRO A N 1
ATOM 1383 C CA . PRO A 1 177 ? -30.850 -9.393 -35.423 1.00 57.34 177 PRO A CA 1
ATOM 1384 C C . PRO A 1 177 ? -32.264 -9.603 -34.838 1.00 57.34 177 PRO A C 1
ATOM 1386 O O . PRO A 1 177 ? -32.523 -9.214 -33.696 1.00 57.34 177 PRO A O 1
ATOM 1389 N N . PRO A 1 178 ? -33.188 -10.202 -35.614 1.00 55.09 178 PRO A N 1
ATOM 1390 C CA . PRO A 1 178 ? -34.606 -10.269 -35.277 1.00 55.09 178 PRO A CA 1
ATOM 1391 C C . PRO A 1 178 ? -34.929 -11.316 -34.205 1.00 55.09 178 PRO A C 1
ATOM 1393 O O . PRO A 1 178 ? -34.347 -12.398 -34.151 1.00 55.09 178 PRO A O 1
ATOM 1396 N N . ALA A 1 179 ? -35.922 -10.975 -33.386 1.00 42.84 179 ALA A N 1
ATOM 1397 C CA . ALA A 1 179 ? -36.548 -11.841 -32.400 1.00 42.84 179 ALA A CA 1
ATOM 1398 C C . ALA A 1 179 ? -37.395 -12.940 -33.063 1.00 42.84 179 ALA A C 1
ATOM 1400 O O . ALA A 1 179 ? -38.214 -12.668 -33.942 1.00 42.84 179 ALA A O 1
ATOM 1401 N N . SER A 1 180 ? -37.253 -14.171 -32.580 1.00 51.47 180 SER A N 1
ATOM 1402 C CA . SER A 1 180 ? -38.128 -15.305 -32.884 1.00 51.47 180 SER A CA 1
ATOM 1403 C C . SER A 1 180 ? -39.156 -15.516 -31.760 1.00 51.47 180 SER A C 1
ATOM 1405 O O . SER A 1 180 ? -38.826 -16.018 -30.689 1.00 51.47 180 SER A O 1
ATOM 1407 N N . VAL A 1 181 ? -40.374 -15.020 -32.012 1.00 51.16 181 VAL A N 1
ATOM 1408 C CA . VAL A 1 181 ? -41.704 -15.684 -31.938 1.00 51.16 181 VAL A CA 1
ATOM 1409 C C . VAL A 1 181 ? -41.744 -17.009 -31.144 1.00 51.16 181 VAL A C 1
ATOM 1411 O O . VAL A 1 181 ? -41.111 -17.979 -31.537 1.00 51.16 181 VAL A O 1
ATOM 1414 N N . THR A 1 182 ? -42.337 -17.003 -29.941 1.00 45.06 182 THR A N 1
ATOM 1415 C CA . THR A 1 182 ? -43.701 -17.483 -29.577 1.00 45.06 182 THR A CA 1
ATOM 1416 C C . THR A 1 182 ? -43.785 -18.978 -29.278 1.00 45.06 182 THR A C 1
ATOM 1418 O O . THR A 1 182 ? -43.704 -19.780 -30.193 1.00 45.06 182 THR A O 1
ATOM 1421 N N . GLU A 1 183 ? -44.081 -19.325 -28.019 1.00 39.62 183 GLU A N 1
ATOM 1422 C CA . GLU A 1 183 ? -45.133 -20.297 -27.678 1.00 39.62 183 GLU A CA 1
ATOM 1423 C C . GLU A 1 183 ? -45.492 -20.254 -26.177 1.00 39.62 183 GLU A C 1
ATOM 1425 O O . GLU A 1 183 ? -44.659 -20.093 -25.287 1.00 39.62 183 GLU A O 1
ATOM 1430 N N . SER A 1 184 ? -46.790 -20.339 -25.911 1.00 48.06 184 SER A N 1
ATOM 1431 C CA . SER A 1 184 ? -47.487 -20.553 -24.634 1.00 48.06 184 SER A CA 1
ATOM 1432 C C . SER A 1 184 ? -48.850 -21.157 -25.011 1.00 48.06 184 SER A C 1
ATOM 1434 O O . SER A 1 184 ? -49.306 -20.861 -26.118 1.00 48.06 184 SER A O 1
ATOM 1436 N N . PRO A 1 185 ? -49.617 -21.829 -24.129 1.00 71.06 185 PRO A N 1
ATOM 1437 C CA . PRO A 1 185 ? -49.313 -22.571 -22.897 1.00 71.06 185 PRO A CA 1
ATOM 1438 C C . PRO A 1 185 ? -49.946 -24.001 -22.953 1.00 71.06 185 PRO A C 1
ATOM 1440 O O . PRO A 1 185 ? -50.269 -24.482 -24.039 1.00 71.06 185 PRO A O 1
ATOM 1443 N N . PRO A 1 186 ? -50.190 -24.688 -21.814 1.00 61.06 186 PRO A N 1
ATOM 1444 C CA . PRO A 1 186 ? -51.565 -24.612 -21.315 1.00 61.06 186 PRO A CA 1
ATOM 1445 C C . PRO A 1 186 ? -51.719 -24.468 -19.792 1.00 61.06 186 PRO A C 1
ATOM 1447 O O . PRO A 1 186 ? -50.870 -24.811 -18.975 1.00 61.06 186 PRO A O 1
ATOM 1450 N N . SER A 1 187 ? -52.893 -23.933 -19.484 1.00 56.56 187 SER A N 1
ATOM 1451 C CA . SER A 1 187 ? -53.577 -23.699 -18.219 1.00 56.56 187 SER A CA 1
ATOM 1452 C C . SER A 1 187 ? -53.768 -24.928 -17.326 1.00 56.56 187 SER A C 1
ATOM 1454 O O . SER A 1 187 ? -54.288 -25.938 -17.798 1.00 56.56 187 SER A O 1
ATOM 1456 N N . VAL A 1 188 ? -53.545 -24.768 -16.016 1.00 57.75 188 VAL A N 1
ATOM 1457 C CA . VAL A 1 188 ? -54.311 -25.473 -14.974 1.00 57.75 188 VAL A CA 1
ATOM 1458 C C . VAL A 1 188 ? -54.673 -24.490 -13.858 1.00 57.75 188 VAL A C 1
ATOM 1460 O O . VAL A 1 188 ? -53.858 -23.684 -13.413 1.00 57.75 188 VAL A O 1
ATOM 1463 N N . SER A 1 189 ? -55.948 -24.564 -13.497 1.00 53.97 189 SER A N 1
ATOM 1464 C CA . SER A 1 189 ? -56.716 -23.783 -12.537 1.00 53.97 189 SER A CA 1
ATOM 1465 C C . SER A 1 189 ? -56.532 -24.320 -11.113 1.00 53.97 189 SER A C 1
ATOM 1467 O O . SER A 1 189 ? -56.439 -25.530 -10.943 1.00 53.97 189 SER A O 1
ATOM 1469 N N . ASP A 1 190 ? -56.471 -23.443 -10.105 1.00 44.03 190 ASP A N 1
ATOM 1470 C CA . ASP A 1 190 ? -57.491 -23.340 -9.042 1.00 44.03 190 ASP A CA 1
ATOM 1471 C C . ASP A 1 190 ? -57.004 -22.575 -7.793 1.00 44.03 190 ASP A C 1
ATOM 1473 O O . ASP A 1 190 ? -56.007 -22.899 -7.155 1.00 44.03 190 ASP A O 1
ATOM 1477 N N . ASN A 1 191 ? -57.776 -21.528 -7.487 1.00 46.12 191 ASN A N 1
ATOM 1478 C CA . ASN A 1 191 ? -58.140 -20.959 -6.187 1.00 46.12 191 ASN A CA 1
ATOM 1479 C C . ASN A 1 191 ? -57.352 -21.365 -4.927 1.00 46.12 191 ASN A C 1
ATOM 1481 O O . ASN A 1 191 ? -57.455 -22.491 -4.458 1.00 46.12 191 ASN A O 1
ATOM 1485 N N . HIS A 1 192 ? -56.830 -20.357 -4.214 1.00 39.38 192 HIS A N 1
ATOM 1486 C CA . HIS A 1 192 ? -57.203 -20.166 -2.808 1.00 39.38 192 HIS A CA 1
ATOM 1487 C C . HIS A 1 192 ? -56.980 -18.718 -2.346 1.00 39.38 192 HIS A C 1
ATOM 1489 O O . HIS A 1 192 ? -55.878 -18.174 -2.348 1.00 39.38 192 HIS A O 1
ATOM 1495 N N . THR A 1 193 ? -58.080 -18.101 -1.924 1.00 50.91 193 THR A N 1
ATOM 1496 C CA . THR A 1 193 ? -58.159 -16.846 -1.180 1.00 50.91 193 THR A CA 1
ATOM 1497 C C . THR A 1 193 ? -57.399 -16.963 0.137 1.00 50.91 193 THR A C 1
ATOM 1499 O O . THR A 1 193 ? -57.741 -17.813 0.953 1.00 50.91 193 THR A O 1
ATOM 1502 N N . SER A 1 194 ? -56.421 -16.087 0.380 1.00 36.91 194 SER A N 1
ATOM 1503 C CA . SER A 1 194 ? -55.958 -15.712 1.725 1.00 36.91 194 SER A CA 1
ATOM 1504 C C . SER A 1 194 ? -55.116 -14.440 1.653 1.00 36.91 194 SER A C 1
ATOM 1506 O O . SER A 1 194 ? -53.986 -14.436 1.178 1.00 36.91 194 SER A O 1
ATOM 1508 N N . ARG A 1 195 ? -55.694 -13.346 2.145 1.00 46.25 195 ARG A N 1
ATOM 1509 C CA . ARG A 1 195 ? -54.983 -12.128 2.541 1.00 46.25 195 ARG A CA 1
ATOM 1510 C C . ARG A 1 195 ? -54.182 -12.459 3.809 1.00 46.25 195 ARG A C 1
ATOM 1512 O O . ARG A 1 195 ? -54.760 -13.030 4.732 1.00 46.25 195 ARG A O 1
ATOM 1519 N N . PRO A 1 196 ? -52.901 -12.080 3.884 1.00 48.19 196 PRO A N 1
ATOM 1520 C CA . PRO A 1 196 ? -52.556 -11.144 4.946 1.00 48.19 196 PRO A CA 1
ATOM 1521 C C . PRO A 1 196 ? -51.555 -10.075 4.497 1.00 48.19 196 PRO A C 1
ATOM 1523 O O . PRO A 1 196 ? -50.714 -10.263 3.623 1.00 48.19 196 PRO A O 1
ATOM 1526 N N . SER A 1 197 ? -51.713 -8.920 5.126 1.00 53.12 197 SER A N 1
ATOM 1527 C CA . SER A 1 197 ? -50.752 -7.830 5.222 1.00 53.12 197 SER A CA 1
ATOM 1528 C C . SER A 1 197 ? -49.373 -8.339 5.676 1.00 53.12 197 SER A C 1
ATOM 1530 O O . SER A 1 197 ? -49.306 -9.349 6.365 1.00 53.12 197 SER A O 1
ATOM 1532 N N . ASP A 1 198 ? -48.321 -7.586 5.335 1.00 51.53 198 ASP A N 1
ATOM 1533 C CA . ASP A 1 198 ? -46.901 -7.755 5.712 1.00 51.53 198 ASP A CA 1
ATOM 1534 C C . ASP A 1 198 ? -45.989 -8.401 4.660 1.00 51.53 198 ASP A C 1
ATOM 1536 O O . ASP A 1 198 ? -45.570 -9.551 4.762 1.00 51.53 198 ASP A O 1
ATOM 1540 N N . LEU A 1 199 ? -45.567 -7.592 3.679 1.00 40.50 199 LEU A N 1
ATOM 1541 C CA . LEU A 1 199 ? -44.319 -7.846 2.954 1.00 40.50 199 LEU A CA 1
ATOM 1542 C C . LEU A 1 199 ? -43.674 -6.546 2.443 1.00 40.50 199 LEU A C 1
ATOM 1544 O O . LEU A 1 199 ? -43.527 -6.300 1.250 1.00 40.50 199 LEU A O 1
ATOM 1548 N N . ILE A 1 200 ? -43.224 -5.708 3.381 1.00 49.06 200 ILE A N 1
ATOM 1549 C CA . ILE A 1 200 ? -42.115 -4.783 3.122 1.00 49.06 200 ILE A CA 1
ATOM 1550 C C . ILE A 1 200 ? -40.844 -5.642 3.061 1.00 49.06 200 ILE A C 1
ATOM 1552 O O . ILE A 1 200 ? -40.253 -5.986 4.085 1.00 49.06 200 ILE A O 1
ATOM 1556 N N . ARG A 1 201 ? -40.422 -6.036 1.855 1.00 39.91 201 ARG A N 1
ATOM 1557 C CA . ARG A 1 201 ? -39.101 -6.639 1.626 1.00 39.91 201 ARG A CA 1
ATOM 1558 C C . ARG A 1 201 ? -38.538 -6.241 0.259 1.00 39.91 201 ARG A C 1
ATOM 1560 O O . ARG A 1 201 ? -38.975 -6.727 -0.771 1.00 39.91 201 ARG A O 1
ATOM 1567 N N . ARG A 1 202 ? -37.479 -5.427 0.337 1.00 44.28 202 ARG A N 1
ATOM 1568 C CA . ARG A 1 202 ? -36.248 -5.490 -0.471 1.00 44.28 202 ARG A CA 1
ATOM 1569 C C . ARG A 1 202 ? -36.402 -5.367 -1.990 1.00 44.28 202 ARG A C 1
ATOM 1571 O O . ARG A 1 202 ? -36.383 -6.354 -2.716 1.00 44.28 202 ARG A O 1
ATOM 1578 N N . LEU A 1 203 ? -36.362 -4.121 -2.455 1.00 38.94 203 LEU A N 1
ATOM 1579 C CA . LEU A 1 203 ? -35.765 -3.795 -3.750 1.00 38.94 203 LEU A CA 1
ATOM 1580 C C . LEU A 1 203 ? -34.232 -3.960 -3.644 1.00 38.94 203 LEU A C 1
ATOM 1582 O O . LEU A 1 203 ? -33.660 -3.533 -2.641 1.00 38.94 203 LEU A O 1
ATOM 1586 N N . PRO A 1 204 ? -33.552 -4.598 -4.612 1.00 44.88 204 PRO A N 1
ATOM 1587 C CA . PRO A 1 204 ? -32.096 -4.690 -4.614 1.00 44.88 204 PRO A CA 1
ATOM 1588 C C . PRO A 1 204 ? -31.473 -3.338 -4.994 1.00 44.88 204 PRO A C 1
ATOM 1590 O O . PRO A 1 204 ? -31.721 -2.819 -6.080 1.00 44.88 204 PRO A O 1
ATOM 1593 N N . ASP A 1 205 ? -30.593 -2.815 -4.136 1.00 45.78 205 ASP A N 1
ATOM 1594 C CA . ASP A 1 205 ? -29.833 -1.556 -4.293 1.00 45.78 205 ASP A CA 1
ATOM 1595 C C . ASP A 1 205 ? -28.829 -1.545 -5.473 1.00 45.78 205 ASP A C 1
ATOM 1597 O O . ASP A 1 205 ? -27.931 -0.704 -5.565 1.00 45.78 205 ASP A O 1
ATOM 1601 N N . ASN A 1 206 ? -28.960 -2.468 -6.423 1.00 47.34 206 ASN A N 1
ATOM 1602 C CA . ASN A 1 206 ? -27.958 -2.720 -7.454 1.00 47.34 206 ASN A CA 1
ATOM 1603 C C . ASN A 1 206 ? -28.139 -1.856 -8.713 1.00 47.34 206 ASN A C 1
ATOM 1605 O O . ASN A 1 206 ? -27.348 -1.988 -9.644 1.00 47.34 206 ASN A O 1
ATOM 1609 N N . PHE A 1 207 ? -29.137 -0.968 -8.771 1.00 42.91 207 PHE A N 1
ATOM 1610 C CA . PHE A 1 207 ? -29.475 -0.268 -10.019 1.00 42.91 207 PHE A CA 1
ATOM 1611 C C . PHE A 1 207 ? -28.952 1.175 -10.135 1.00 42.91 207 PHE A C 1
ATOM 1613 O O . PHE A 1 207 ? -28.949 1.735 -11.225 1.00 42.91 207 PHE A O 1
ATOM 1620 N N . VAL A 1 208 ? -28.417 1.772 -9.062 1.00 43.47 208 VAL A N 1
ATOM 1621 C CA . VAL A 1 208 ? -27.871 3.152 -9.114 1.00 43.47 208 VAL A CA 1
ATOM 1622 C C . VAL A 1 208 ? -26.342 3.177 -9.293 1.00 43.47 208 VAL A C 1
ATOM 1624 O O . VAL A 1 208 ? -25.755 4.202 -9.635 1.00 43.47 208 VAL A O 1
ATOM 1627 N N . SER A 1 209 ? -25.658 2.035 -9.164 1.00 43.31 209 SER A N 1
ATOM 1628 C CA . SER A 1 209 ? -24.188 1.990 -9.209 1.00 43.31 209 SER A CA 1
ATOM 1629 C C . SER A 1 209 ? -23.581 1.901 -10.623 1.00 43.31 209 SER A C 1
ATOM 1631 O O . SER A 1 209 ? -22.356 1.864 -10.749 1.00 43.31 209 SER A O 1
ATOM 1633 N N . SER A 1 210 ? -24.402 1.893 -11.682 1.00 41.72 210 SER A N 1
ATOM 1634 C CA . SER A 1 210 ? -23.954 1.704 -13.074 1.00 41.72 210 SER A CA 1
ATOM 1635 C C . SER A 1 210 ? -23.661 2.999 -13.850 1.00 41.72 210 SER A C 1
ATOM 1637 O O . SER A 1 210 ? -23.095 2.917 -14.937 1.00 41.72 210 SER A O 1
ATOM 1639 N N . MET A 1 211 ? -24.003 4.188 -13.339 1.00 39.28 211 MET A N 1
ATOM 1640 C CA . MET A 1 211 ? -23.827 5.442 -14.102 1.00 39.28 211 MET A CA 1
ATOM 1641 C C . MET A 1 211 ? -22.657 6.333 -13.653 1.00 39.28 211 MET A C 1
ATOM 1643 O O . MET A 1 211 ? -22.328 7.291 -14.343 1.00 39.28 211 MET A O 1
ATOM 1647 N N . VAL A 1 212 ? -21.951 6.004 -12.562 1.00 44.19 212 VAL A N 1
ATOM 1648 C CA . VAL A 1 212 ? -20.828 6.831 -12.050 1.00 44.19 212 VAL A CA 1
ATOM 1649 C C . VAL A 1 212 ? -19.441 6.280 -12.440 1.00 44.19 212 VAL A C 1
ATOM 1651 O O . VAL A 1 212 ? -18.414 6.924 -12.227 1.00 44.19 212 VAL A O 1
ATOM 1654 N N . THR A 1 213 ? -19.362 5.111 -13.078 1.00 46.62 213 THR A N 1
ATOM 1655 C CA . THR A 1 213 ? -18.083 4.523 -13.526 1.00 46.62 213 THR A CA 1
ATOM 1656 C C . THR A 1 213 ? -17.622 5.013 -14.901 1.00 46.62 213 THR A C 1
ATOM 1658 O O . THR A 1 213 ? -16.446 4.859 -15.229 1.00 46.62 213 THR A O 1
ATOM 1661 N N . SER A 1 214 ? -18.480 5.688 -15.675 1.00 43.19 214 SER A N 1
ATOM 1662 C CA . SER A 1 214 ? -18.139 6.127 -17.038 1.00 43.19 214 SER A CA 1
ATOM 1663 C C . SER A 1 214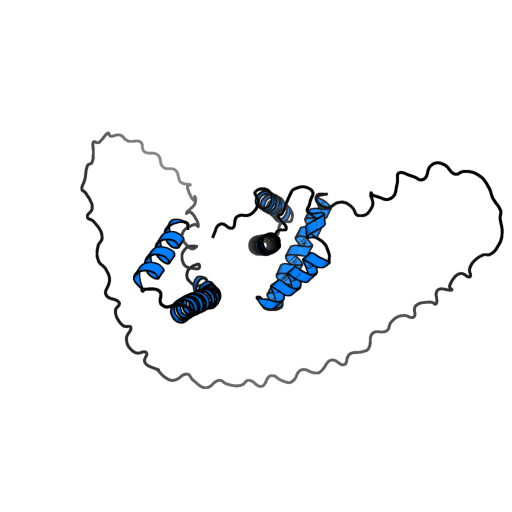 ? -17.217 7.354 -17.100 1.00 43.19 214 SER A C 1
ATOM 1665 O O . SER A 1 214 ? -16.595 7.591 -18.131 1.00 43.19 214 SER A O 1
ATOM 1667 N N . GLN A 1 215 ? -17.067 8.127 -16.016 1.00 43.38 215 GLN A N 1
ATOM 1668 C CA . GLN A 1 215 ? -16.309 9.390 -16.059 1.00 43.38 215 GLN A CA 1
ATOM 1669 C C . GLN A 1 215 ? -14.841 9.277 -15.597 1.00 43.38 215 GLN A C 1
ATOM 1671 O O . GLN A 1 215 ? -14.067 10.217 -15.760 1.00 43.38 215 GLN A O 1
ATOM 1676 N N . ARG A 1 216 ? -14.413 8.134 -15.033 1.00 47.94 216 ARG A N 1
ATOM 1677 C CA . ARG A 1 216 ? -13.021 7.933 -14.562 1.00 47.94 216 ARG A CA 1
ATOM 1678 C C . ARG A 1 216 ? -12.109 7.210 -15.559 1.00 47.94 216 ARG A C 1
ATOM 1680 O O . ARG A 1 216 ? -10.911 7.110 -15.306 1.00 47.94 216 ARG A O 1
ATOM 1687 N N . SER A 1 217 ? -12.642 6.740 -16.688 1.00 48.78 217 SER A N 1
ATOM 1688 C CA . SER A 1 217 ? -11.881 5.959 -17.676 1.00 48.78 217 SER A CA 1
ATOM 1689 C C . SER A 1 217 ? -10.989 6.813 -18.592 1.00 48.78 217 SER A C 1
ATOM 1691 O O . SER A 1 217 ? -9.994 6.314 -19.107 1.00 48.78 217 SER A O 1
ATOM 1693 N N . THR A 1 218 ? -11.243 8.119 -18.728 1.00 52.94 218 THR A N 1
ATOM 1694 C CA . THR A 1 218 ? -10.452 8.995 -19.616 1.00 52.94 218 THR A CA 1
ATOM 1695 C C . THR A 1 218 ? -9.026 9.245 -19.122 1.00 52.94 218 THR A C 1
ATOM 1697 O O . THR A 1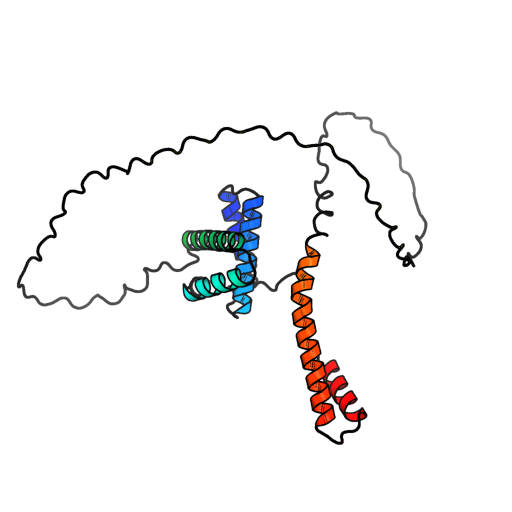 218 ? -8.130 9.437 -19.934 1.00 52.94 218 THR A O 1
ATOM 1700 N N . LYS A 1 219 ? -8.764 9.171 -17.808 1.00 53.75 219 LYS A N 1
ATOM 1701 C CA . LYS A 1 219 ? -7.421 9.422 -17.247 1.00 53.75 219 LYS A CA 1
ATOM 1702 C C . LYS A 1 219 ? -6.412 8.302 -17.510 1.00 53.75 219 LYS A C 1
ATOM 1704 O O . LYS A 1 219 ? -5.218 8.568 -17.524 1.00 53.75 219 LYS A O 1
ATOM 1709 N N . ILE A 1 220 ? -6.871 7.073 -17.745 1.00 62.12 220 ILE A N 1
ATOM 1710 C CA . ILE A 1 220 ? -5.986 5.927 -18.016 1.00 62.12 220 ILE A CA 1
ATOM 1711 C C . ILE A 1 220 ? -5.385 6.027 -19.427 1.00 62.12 220 ILE A C 1
ATOM 1713 O O . ILE A 1 220 ? -4.218 5.692 -19.623 1.00 62.12 220 ILE A O 1
ATOM 1717 N N . TRP A 1 221 ? -6.129 6.585 -20.386 1.00 69.12 221 TRP A N 1
ATOM 1718 C CA . TRP A 1 221 ? -5.654 6.790 -21.758 1.00 69.12 221 TRP A CA 1
ATOM 1719 C C . TRP A 1 221 ? -4.457 7.745 -21.849 1.00 69.12 221 TRP A C 1
ATOM 1721 O O . TRP A 1 221 ? -3.571 7.522 -22.671 1.00 69.12 221 TRP A O 1
ATOM 1731 N N . TYR A 1 222 ? -4.359 8.739 -20.957 1.00 76.75 222 TYR A N 1
ATOM 1732 C CA . TYR A 1 222 ? -3.231 9.681 -20.928 1.00 76.75 222 TYR A CA 1
ATOM 1733 C C . TYR A 1 222 ? -1.892 9.034 -20.562 1.00 76.75 222 TYR A C 1
ATOM 1735 O O . TYR A 1 222 ? -0.854 9.533 -20.983 1.00 76.75 222 TYR A O 1
ATOM 1743 N N . TYR A 1 223 ? -1.898 7.924 -19.820 1.00 75.62 223 TYR A N 1
ATOM 1744 C CA . TYR A 1 223 ? -0.674 7.178 -19.509 1.00 75.62 223 TYR A CA 1
ATOM 1745 C C . TYR A 1 223 ? -0.350 6.123 -20.571 1.00 75.62 223 TYR A C 1
ATOM 1747 O O . TYR A 1 223 ? 0.812 5.778 -20.757 1.00 75.62 223 TYR A O 1
ATOM 1755 N N . PHE A 1 224 ? -1.358 5.645 -21.305 1.00 79.25 224 PHE A N 1
ATOM 1756 C CA . PHE A 1 224 ? -1.170 4.668 -22.377 1.00 79.25 224 PHE A CA 1
ATOM 1757 C C . PHE A 1 224 ? -0.650 5.306 -23.673 1.00 79.25 224 PHE A C 1
ATOM 1759 O O . PHE A 1 224 ? 0.210 4.728 -24.334 1.00 79.25 224 PHE A O 1
ATOM 176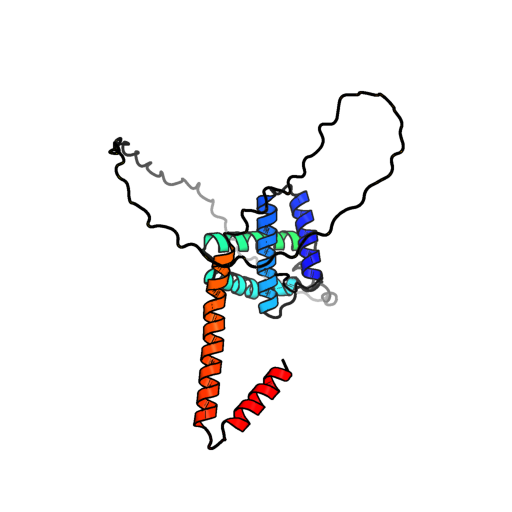6 N N . LEU A 1 225 ? -1.111 6.517 -24.010 1.00 82.75 225 LEU A N 1
ATOM 1767 C CA . LEU A 1 225 ? -0.674 7.236 -25.212 1.00 82.75 225 LEU A CA 1
ATOM 1768 C C . LEU A 1 225 ? 0.852 7.435 -25.322 1.00 82.75 225 LEU A C 1
ATOM 1770 O O . LEU A 1 225 ? 1.389 7.131 -26.385 1.00 82.75 225 LEU A O 1
ATOM 1774 N N . PRO A 1 226 ? 1.580 7.913 -24.290 1.00 87.19 226 PRO A N 1
ATOM 1775 C CA . PRO A 1 226 ? 3.021 8.128 -24.406 1.00 87.19 226 PRO A CA 1
ATOM 1776 C C . PRO A 1 226 ? 3.798 6.813 -24.523 1.00 87.19 226 PRO A C 1
ATOM 1778 O O . PRO A 1 226 ? 4.775 6.761 -25.261 1.00 87.19 226 PRO A O 1
ATOM 1781 N N . VAL A 1 227 ? 3.344 5.738 -23.867 1.00 83.38 227 VAL A N 1
ATOM 1782 C CA . VAL A 1 227 ? 3.991 4.418 -23.957 1.00 83.38 227 VAL A CA 1
ATOM 1783 C C . VAL A 1 227 ? 3.800 3.817 -25.350 1.00 83.38 227 VAL A C 1
ATOM 1785 O O . VAL A 1 227 ? 4.768 3.377 -25.964 1.00 83.38 227 VAL A O 1
ATOM 1788 N N . VAL A 1 228 ? 2.579 3.856 -25.892 1.00 88.62 228 VAL A N 1
ATOM 1789 C CA . VAL A 1 228 ? 2.302 3.387 -27.260 1.00 88.62 228 VAL A CA 1
ATOM 1790 C C . VAL A 1 228 ? 3.042 4.242 -28.292 1.00 88.62 228 VAL A C 1
ATOM 1792 O O . VAL A 1 228 ? 3.629 3.696 -29.222 1.00 88.62 228 VAL A O 1
ATOM 1795 N N . SER A 1 229 ? 3.077 5.565 -28.105 1.00 91.25 229 SER A N 1
ATOM 1796 C CA . SER A 1 229 ? 3.830 6.485 -28.966 1.00 91.25 229 SER A CA 1
ATOM 1797 C C . SER A 1 229 ? 5.334 6.186 -28.952 1.00 91.25 229 SER A C 1
ATOM 1799 O O . SER A 1 229 ? 5.965 6.141 -30.009 1.00 91.25 229 SER A O 1
ATOM 1801 N N . PHE A 1 230 ? 5.906 5.900 -27.777 1.00 89.81 230 PHE A N 1
ATOM 1802 C CA . PHE A 1 230 ? 7.314 5.528 -27.628 1.00 89.81 230 PHE A CA 1
ATOM 1803 C C . PHE A 1 230 ? 7.637 4.190 -28.310 1.00 89.81 230 PHE A C 1
ATOM 1805 O O . PHE A 1 230 ? 8.609 4.091 -29.054 1.00 89.81 230 PHE A O 1
ATOM 1812 N N . ILE A 1 231 ? 6.793 3.170 -28.124 1.00 89.62 231 ILE A N 1
ATOM 1813 C CA . ILE A 1 231 ? 6.962 1.868 -28.788 1.00 89.62 231 ILE A CA 1
ATOM 1814 C C . ILE A 1 231 ? 6.867 2.026 -30.311 1.00 89.62 231 ILE A C 1
ATOM 1816 O O . ILE A 1 231 ? 7.687 1.468 -31.039 1.00 89.62 231 ILE A O 1
ATOM 1820 N N . LEU A 1 232 ? 5.909 2.817 -30.800 1.00 91.88 232 LEU A N 1
ATOM 1821 C CA . LEU A 1 232 ? 5.722 3.047 -32.231 1.00 91.88 232 LEU A CA 1
ATOM 1822 C C . LEU A 1 232 ? 6.903 3.811 -32.844 1.00 91.88 232 LEU A C 1
ATOM 1824 O O . LEU A 1 232 ? 7.387 3.433 -33.907 1.00 91.88 232 LEU A O 1
ATOM 1828 N N . THR A 1 233 ? 7.408 4.847 -32.171 1.00 90.25 233 THR A N 1
ATOM 1829 C CA . THR A 1 233 ? 8.591 5.592 -32.639 1.00 90.25 233 THR A CA 1
ATOM 1830 C C . THR A 1 233 ? 9.846 4.727 -32.640 1.00 90.25 233 THR A C 1
ATOM 1832 O O . THR A 1 233 ? 10.609 4.775 -33.607 1.00 90.25 233 THR A O 1
ATOM 1835 N N . PHE A 1 234 ? 10.039 3.884 -31.624 1.00 90.88 234 PHE A N 1
ATOM 1836 C CA . PHE A 1 234 ? 11.149 2.934 -31.590 1.00 90.88 234 PHE A CA 1
ATOM 1837 C C . PHE A 1 234 ? 11.047 1.902 -32.723 1.00 90.88 234 PHE A C 1
ATOM 1839 O O . PHE A 1 234 ? 12.026 1.667 -33.430 1.00 90.88 234 PHE A O 1
ATOM 1846 N N . LEU A 1 235 ? 9.852 1.351 -32.961 1.00 90.62 235 LEU A N 1
ATOM 1847 C CA . LEU A 1 235 ? 9.597 0.396 -34.041 1.00 90.62 235 LEU A CA 1
ATOM 1848 C C . LEU A 1 235 ? 9.841 1.017 -35.425 1.00 90.62 235 LEU A C 1
ATOM 1850 O O . LEU A 1 235 ? 10.507 0.410 -36.259 1.00 90.62 235 LEU A O 1
ATOM 1854 N N . ILE A 1 236 ? 9.356 2.240 -35.662 1.00 90.19 236 ILE A N 1
ATOM 1855 C CA . ILE A 1 236 ? 9.580 2.958 -36.926 1.00 90.19 236 ILE A CA 1
ATOM 1856 C C . ILE A 1 236 ? 11.073 3.230 -37.123 1.00 90.19 236 ILE A C 1
ATOM 1858 O O . ILE A 1 236 ? 11.606 2.955 -38.196 1.00 90.19 236 ILE A O 1
ATOM 1862 N N . THR A 1 237 ? 11.765 3.716 -36.090 1.00 88.50 237 THR A N 1
ATOM 1863 C CA . THR A 1 237 ? 13.209 3.998 -36.154 1.00 88.50 237 THR A CA 1
ATOM 1864 C C . THR A 1 237 ? 14.004 2.727 -36.446 1.00 88.50 237 THR A C 1
ATOM 1866 O O . THR A 1 237 ? 14.915 2.741 -37.272 1.00 88.50 237 THR A O 1
ATOM 1869 N N . TYR A 1 238 ? 13.622 1.609 -35.829 1.00 89.00 238 TYR A N 1
ATOM 1870 C CA . TYR A 1 238 ? 14.218 0.303 -36.080 1.00 89.00 238 TYR A CA 1
ATOM 1871 C C . TYR A 1 238 ? 14.007 -0.162 -37.529 1.00 89.00 238 TYR A C 1
ATOM 1873 O O . TYR A 1 238 ? 14.966 -0.560 -38.187 1.00 89.00 238 TYR A O 1
ATOM 1881 N N . ILE A 1 239 ? 12.788 -0.038 -38.069 1.00 84.75 239 ILE A N 1
ATOM 1882 C CA . ILE A 1 239 ? 12.489 -0.385 -39.469 1.00 84.75 239 ILE A CA 1
ATOM 1883 C C . ILE A 1 239 ? 13.283 0.499 -40.440 1.00 84.75 239 ILE A C 1
ATOM 1885 O O . ILE A 1 239 ? 13.846 -0.011 -41.407 1.00 84.75 239 ILE A O 1
ATOM 1889 N N . VAL A 1 240 ? 13.373 1.808 -40.184 1.00 85.81 240 VAL A N 1
ATOM 1890 C CA . VAL A 1 240 ? 14.147 2.740 -41.025 1.00 85.81 240 VAL A CA 1
ATOM 1891 C C . VAL A 1 240 ? 15.642 2.422 -40.960 1.00 85.81 240 VAL A C 1
ATOM 1893 O O . VAL A 1 240 ? 16.316 2.432 -41.990 1.00 85.81 240 VAL A O 1
ATOM 1896 N N . SER A 1 241 ? 16.165 2.084 -39.780 1.00 84.81 241 SER A N 1
ATOM 1897 C CA . SER A 1 241 ? 17.559 1.664 -39.606 1.00 84.81 241 SER A CA 1
ATOM 1898 C C . SER A 1 241 ? 17.861 0.353 -40.345 1.00 84.81 241 SER A C 1
ATOM 1900 O O . SER A 1 241 ? 18.881 0.259 -41.031 1.00 84.81 241 SER A O 1
ATOM 1902 N N . LEU A 1 242 ? 16.948 -0.623 -40.303 1.00 81.12 242 LEU A N 1
ATOM 1903 C CA . LEU A 1 242 ? 17.045 -1.847 -41.103 1.00 81.12 242 LEU A CA 1
ATOM 1904 C C . LEU A 1 242 ? 17.024 -1.555 -42.609 1.00 81.12 242 LEU A C 1
ATOM 1906 O O . LEU A 1 242 ? 17.873 -2.068 -43.332 1.00 81.12 242 LEU A O 1
ATOM 1910 N N . ALA A 1 243 ? 16.120 -0.689 -43.068 1.00 77.25 243 ALA A N 1
ATOM 1911 C CA . ALA A 1 243 ? 16.023 -0.301 -44.477 1.00 77.25 243 ALA A CA 1
ATOM 1912 C C . ALA A 1 243 ? 17.253 0.480 -44.975 1.00 77.25 243 ALA A C 1
ATOM 1914 O O . ALA A 1 243 ? 17.597 0.402 -46.149 1.00 77.25 243 ALA A O 1
ATOM 1915 N N . SER A 1 244 ? 17.928 1.216 -44.089 1.00 81.50 244 SER A N 1
ATOM 1916 C CA . SER A 1 244 ? 19.111 2.017 -44.435 1.00 81.50 244 SER A CA 1
ATOM 1917 C C . SER A 1 244 ? 20.407 1.200 -44.438 1.00 81.50 244 SER A C 1
ATOM 1919 O O . SER A 1 244 ? 21.419 1.670 -44.949 1.00 81.50 244 SER A O 1
ATOM 1921 N N . SER A 1 245 ? 20.404 0.001 -43.842 1.00 73.69 245 SER A N 1
ATOM 1922 C CA . SER A 1 245 ? 21.625 -0.776 -43.585 1.00 73.69 245 SER A CA 1
ATOM 1923 C C . SER A 1 245 ? 21.950 -1.852 -44.623 1.00 73.69 245 SER A C 1
ATOM 1925 O O . SER A 1 245 ? 23.000 -2.480 -44.502 1.00 73.69 245 SER A O 1
ATOM 1927 N N . SER A 1 246 ? 21.126 -2.096 -45.652 1.00 58.09 246 SER A N 1
ATOM 1928 C CA . SER A 1 246 ? 21.473 -3.116 -46.655 1.00 58.09 246 SER A CA 1
ATOM 1929 C C . SER A 1 246 ? 20.688 -3.030 -47.965 1.00 58.09 246 SER A C 1
ATOM 1931 O O . SER A 1 246 ? 19.504 -2.710 -47.961 1.00 58.09 246 SER A O 1
ATOM 1933 N N . ASP A 1 247 ? 21.342 -3.453 -49.053 1.00 67.19 247 ASP A N 1
ATOM 1934 C CA . ASP A 1 247 ? 20.827 -3.849 -50.383 1.00 67.19 247 ASP A CA 1
ATOM 1935 C C . ASP A 1 247 ? 19.739 -4.956 -50.349 1.00 67.19 247 ASP A C 1
ATOM 1937 O O . ASP A 1 247 ? 19.560 -5.734 -51.290 1.00 67.19 247 ASP A O 1
ATOM 1941 N N . SER A 1 248 ? 19.018 -5.106 -49.239 1.00 61.97 248 SER A N 1
ATOM 1942 C CA . SER A 1 248 ? 18.042 -6.166 -49.056 1.00 61.97 248 SER A CA 1
ATOM 1943 C C . SER A 1 248 ? 16.710 -5.792 -49.704 1.00 61.97 248 SER A C 1
ATOM 1945 O O . SER A 1 248 ? 16.086 -4.773 -49.414 1.00 61.97 248 SER A O 1
ATOM 1947 N N . SER A 1 249 ? 16.259 -6.650 -50.622 1.00 78.00 249 SER A N 1
ATOM 1948 C CA . SER A 1 249 ? 14.971 -6.488 -51.293 1.00 78.00 249 SER A CA 1
ATOM 1949 C C . SER A 1 249 ? 13.835 -6.385 -50.259 1.00 78.00 249 SER A C 1
ATOM 1951 O O . SER A 1 249 ? 13.809 -7.197 -49.329 1.00 78.00 249 SER A O 1
ATOM 1953 N N . PRO A 1 250 ? 12.839 -5.498 -50.438 1.00 75.06 250 PRO A N 1
ATOM 1954 C CA . PRO A 1 250 ? 11.740 -5.289 -49.480 1.00 75.06 250 PRO A CA 1
ATOM 1955 C C . PRO A 1 250 ? 10.960 -6.572 -49.121 1.00 75.06 250 PRO A C 1
ATOM 1957 O O . PRO A 1 250 ? 10.348 -6.670 -48.058 1.00 75.06 250 PRO A O 1
ATOM 1960 N N . 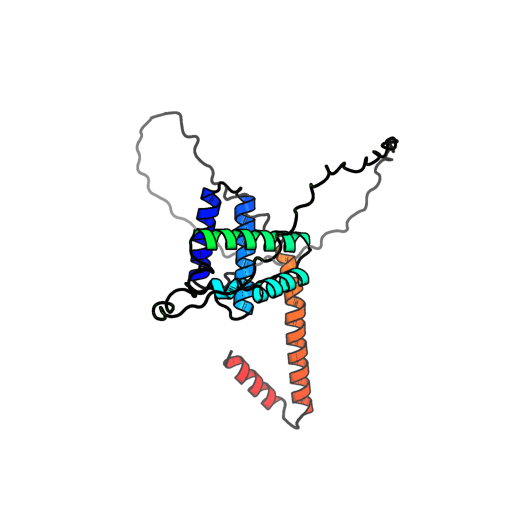LEU A 1 251 ? 11.032 -7.591 -49.981 1.00 77.81 251 LEU A N 1
ATOM 1961 C CA . LEU A 1 251 ? 10.448 -8.918 -49.786 1.00 77.81 251 LEU A CA 1
ATOM 1962 C C . LEU A 1 251 ? 11.093 -9.734 -48.650 1.00 77.81 251 LEU A C 1
ATOM 1964 O O . LEU A 1 251 ? 10.389 -10.505 -47.995 1.00 77.81 251 LEU A O 1
ATOM 1968 N N . SER A 1 252 ? 12.398 -9.587 -48.392 1.00 76.94 252 SER A N 1
ATOM 1969 C CA . SER A 1 252 ? 13.060 -10.313 -47.295 1.00 76.94 252 SER A CA 1
ATOM 1970 C C . SER A 1 252 ? 12.680 -9.726 -45.936 1.00 76.94 252 SER A C 1
ATOM 1972 O O . SER A 1 252 ? 12.417 -10.470 -44.994 1.00 76.94 252 SER A O 1
ATOM 1974 N N . LEU A 1 253 ? 12.556 -8.399 -45.866 1.00 74.81 253 LEU A N 1
ATOM 1975 C CA . LEU A 1 253 ? 12.178 -7.669 -44.659 1.00 74.81 253 LEU A CA 1
ATOM 1976 C C . LEU A 1 253 ? 10.737 -8.010 -44.240 1.00 74.81 253 LEU A C 1
ATOM 1978 O O . LEU A 1 253 ? 10.490 -8.306 -43.072 1.00 74.81 253 LEU A O 1
ATOM 1982 N N . TYR A 1 254 ? 9.810 -8.097 -45.203 1.00 79.56 254 TYR A N 1
ATOM 1983 C CA . TYR A 1 254 ? 8.431 -8.531 -44.949 1.00 79.56 254 TYR A CA 1
ATOM 1984 C C . TYR A 1 254 ? 8.357 -9.950 -44.359 1.00 79.56 254 TYR A C 1
ATOM 1986 O O . TYR A 1 254 ? 7.635 -10.178 -43.388 1.00 79.56 254 TYR A O 1
ATOM 1994 N N . ARG A 1 255 ? 9.148 -10.899 -44.883 1.00 80.75 255 ARG A N 1
ATOM 1995 C CA . ARG A 1 255 ? 9.186 -12.278 -44.361 1.00 80.75 255 ARG A CA 1
ATOM 1996 C C . ARG A 1 255 ? 9.737 -12.353 -42.938 1.00 80.75 255 ARG A C 1
ATOM 1998 O O . ARG A 1 255 ? 9.192 -13.098 -42.129 1.00 80.75 255 ARG A O 1
ATOM 2005 N N . SER A 1 256 ? 10.765 -11.568 -42.619 1.00 77.50 256 SER A N 1
ATOM 2006 C CA . SER A 1 256 ? 11.323 -11.503 -41.262 1.00 77.50 256 SER A CA 1
ATOM 2007 C C . SER A 1 256 ? 10.317 -10.945 -40.252 1.00 77.50 256 SER A C 1
ATOM 2009 O O . SER A 1 256 ? 10.173 -11.493 -39.160 1.00 77.50 256 SER A O 1
ATOM 2011 N N . VAL A 1 257 ? 9.568 -9.901 -40.626 1.00 77.50 257 VAL A N 1
ATOM 2012 C CA . VAL A 1 257 ? 8.509 -9.333 -39.773 1.00 77.50 257 VAL A CA 1
ATOM 2013 C C . VAL A 1 257 ? 7.364 -10.329 -39.583 1.00 77.50 257 VAL A C 1
ATOM 2015 O O . VAL A 1 257 ? 6.879 -10.500 -38.466 1.00 77.50 257 VAL A O 1
ATOM 2018 N N . GLN A 1 258 ? 6.960 -11.031 -40.642 1.00 81.12 258 GLN A N 1
ATOM 2019 C CA . GLN A 1 258 ? 5.892 -12.026 -40.568 1.00 81.12 258 GLN A CA 1
ATOM 2020 C C . GLN A 1 258 ? 6.276 -13.229 -39.689 1.00 81.12 258 GLN A C 1
ATOM 2022 O O . GLN A 1 258 ? 5.450 -13.689 -38.905 1.00 81.12 258 GLN A O 1
ATOM 2027 N N . ALA A 1 259 ? 7.533 -13.683 -39.755 1.00 81.56 259 ALA A N 1
ATOM 2028 C CA . ALA A 1 259 ? 8.056 -14.742 -38.890 1.00 81.56 259 ALA A CA 1
ATOM 2029 C C . ALA A 1 259 ? 8.133 -14.320 -37.410 1.00 81.56 259 ALA A C 1
ATOM 2031 O O . ALA A 1 259 ? 7.924 -15.140 -36.516 1.00 81.56 259 ALA A O 1
ATOM 2032 N N . LEU A 1 260 ? 8.416 -13.044 -37.132 1.00 74.81 260 LEU A N 1
ATOM 2033 C CA . LEU A 1 260 ? 8.401 -12.520 -35.766 1.00 74.81 260 LEU A CA 1
ATOM 2034 C C . LEU A 1 260 ? 6.967 -12.425 -35.222 1.00 74.81 260 LEU A C 1
ATOM 2036 O O . LEU A 1 260 ? 6.717 -12.833 -34.093 1.00 74.81 260 LEU A O 1
ATOM 2040 N N . ALA A 1 261 ? 6.023 -11.953 -36.041 1.00 73.75 261 ALA A N 1
ATOM 2041 C CA . ALA A 1 261 ? 4.616 -11.833 -35.664 1.00 73.75 261 ALA A CA 1
ATOM 2042 C C . ALA A 1 261 ? 3.939 -13.189 -35.406 1.00 73.75 261 ALA A C 1
ATOM 2044 O O . ALA A 1 261 ? 3.031 -13.256 -34.592 1.00 73.75 261 ALA A O 1
ATOM 2045 N N . SER A 1 262 ? 4.378 -14.271 -36.059 1.00 78.00 262 SER A N 1
ATOM 2046 C CA . SER A 1 262 ? 3.853 -15.621 -35.804 1.00 78.00 262 SER A CA 1
ATOM 2047 C C . SER A 1 262 ? 4.358 -16.271 -34.510 1.00 78.00 262 SER A C 1
ATOM 2049 O O . SER A 1 262 ? 3.837 -17.312 -34.124 1.00 78.00 262 SER A O 1
ATOM 2051 N N . ASN A 1 263 ? 5.389 -15.705 -33.875 1.00 73.69 263 ASN A N 1
ATOM 2052 C CA . ASN A 1 263 ? 5.963 -16.215 -32.624 1.00 73.69 263 ASN A CA 1
ATOM 2053 C C . ASN A 1 263 ? 5.476 -15.453 -31.376 1.00 73.69 263 ASN A C 1
ATOM 2055 O O . ASN A 1 263 ? 5.888 -15.791 -30.266 1.00 73.69 263 ASN A O 1
ATOM 2059 N N . LEU A 1 264 ? 4.639 -14.428 -31.561 1.00 67.12 264 LEU A N 1
ATOM 2060 C CA . LEU A 1 264 ? 3.979 -13.647 -30.511 1.00 67.12 264 LEU A CA 1
ATOM 2061 C C . LEU A 1 264 ? 2.514 -14.073 -30.387 1.00 67.12 264 LEU A C 1
ATOM 2063 O O . LEU A 1 264 ? 2.028 -14.113 -29.236 1.00 67.12 264 LEU A O 1
#

Secondary structure (DSSP, 8-state):
------HHHHHHHHHHHHHHHHTT--HHHHHHHHHHHHHHHHHHHHTT----TT-HHHHTSHHHHHHHHHHHHHHS-HHHHHHHHHHHHHHHHHHHHTT-S--TTSSS-SS-------------PPPPP---------------PPPPP----PPPPP----PPPPPPPP-----PPPP-------------------------GGGSTTSSSTTSSHHHHHHHHHHHHHHHHHHHHHHHHHHHS----HHHHHHHHHHHHTT-

pLDDT: mean 73.63, std 20.64, range [36.34, 98.44]

Radius of gyration: 34.88 Å; chains: 1; bounding box: 97×70×92 Å

InterPro domains:
  IPR004107 Integrase, SAM-like, N-terminal [PF02899] (15-97)
  IPR010998 Integrase/recombinase, N-terminal [G3DSA:1.10.150.130] (10-106)
  IPR044068 Core-binding (CB) domain [PS51900] (7-96)